Protein AF-A0A024G8Z8-F1 (afdb_monomer)

Structure (mmCIF, N/CA/C/O backbone):
data_AF-A0A024G8Z8-F1
#
_entry.id   AF-A0A024G8Z8-F1
#
loop_
_atom_site.group_PDB
_atom_site.id
_atom_site.type_symbol
_atom_site.label_atom_id
_atom_site.label_alt_id
_atom_site.label_comp_id
_atom_site.label_asym_id
_atom_site.label_entity_id
_atom_site.label_seq_id
_atom_site.pdbx_PDB_ins_code
_atom_site.Cartn_x
_atom_site.Cartn_y
_atom_site.Cartn_z
_atom_site.occupancy
_atom_site.B_iso_or_equiv
_atom_site.auth_seq_id
_atom_site.auth_comp_id
_atom_site.auth_asym_id
_atom_site.auth_atom_id
_atom_site.pdbx_PDB_model_num
ATOM 1 N N . MET A 1 1 ? 3.991 2.760 -50.770 1.00 38.06 1 MET A N 1
ATOM 2 C CA . MET A 1 1 ? 3.405 4.087 -51.068 1.00 38.06 1 MET A CA 1
ATOM 3 C C . MET A 1 1 ? 2.240 4.325 -50.111 1.00 38.06 1 MET A C 1
ATOM 5 O O . MET A 1 1 ? 1.092 4.170 -50.496 1.00 38.06 1 MET A O 1
ATOM 9 N N . GLY A 1 2 ? 2.533 4.613 -48.840 1.00 38.78 2 GLY A N 1
ATOM 10 C CA . GLY A 1 2 ? 1.518 5.011 -47.863 1.00 38.78 2 GLY A CA 1
ATOM 11 C C . GLY A 1 2 ? 1.442 6.530 -47.861 1.00 38.78 2 GLY A C 1
ATOM 12 O O . GLY A 1 2 ? 2.439 7.177 -47.547 1.00 38.78 2 GLY A O 1
ATOM 13 N N . LYS A 1 3 ? 0.311 7.096 -48.289 1.00 41.53 3 LYS A N 1
ATOM 14 C CA . LYS A 1 3 ? 0.096 8.540 -48.222 1.00 41.53 3 LYS A CA 1
ATOM 15 C C . LYS A 1 3 ? -0.622 8.884 -46.923 1.00 41.53 3 LYS A C 1
ATOM 17 O O . LYS A 1 3 ? -1.736 8.448 -46.665 1.00 41.53 3 LYS A O 1
ATOM 22 N N . ILE A 1 4 ? 0.132 9.641 -46.143 1.00 36.28 4 ILE A N 1
ATOM 23 C CA . ILE A 1 4 ? -0.163 10.393 -44.931 1.00 36.28 4 ILE A CA 1
ATOM 24 C C . ILE A 1 4 ? -1.497 11.134 -45.074 1.00 36.28 4 ILE A C 1
ATOM 26 O O . ILE A 1 4 ? -1.700 11.841 -46.062 1.00 36.28 4 ILE A O 1
ATOM 30 N N . TYR A 1 5 ? -2.380 10.995 -44.085 1.00 32.22 5 TYR A N 1
ATOM 31 C CA . TYR A 1 5 ? -3.547 11.861 -43.945 1.00 32.22 5 TYR A CA 1
ATOM 32 C C . TYR A 1 5 ? -3.188 12.993 -42.982 1.00 32.22 5 TYR A C 1
ATOM 34 O O . TYR A 1 5 ? -2.897 12.750 -41.813 1.00 32.22 5 TYR A O 1
ATOM 42 N N . ASN A 1 6 ? -3.164 14.214 -43.510 1.00 35.84 6 ASN A N 1
ATOM 43 C CA . ASN A 1 6 ? -3.043 15.451 -42.750 1.00 35.84 6 ASN A CA 1
ATOM 44 C C . ASN A 1 6 ? -4.467 16.012 -42.575 1.00 35.84 6 ASN A C 1
ATOM 46 O O . ASN A 1 6 ? -5.187 16.093 -43.575 1.00 35.84 6 ASN A O 1
ATOM 50 N N . PRO A 1 7 ? -4.903 16.386 -41.363 1.00 44.97 7 PRO A N 1
ATOM 51 C CA . PRO A 1 7 ? -6.216 16.968 -41.150 1.00 44.97 7 PRO A CA 1
ATOM 52 C C . PRO A 1 7 ? -6.141 18.467 -41.447 1.00 44.97 7 PRO A C 1
ATOM 54 O O . PRO A 1 7 ? -5.242 19.136 -40.946 1.00 44.97 7 PRO A O 1
ATOM 57 N N . ASN A 1 8 ? -7.040 18.963 -42.299 1.00 36.72 8 ASN A N 1
ATOM 58 C CA . ASN A 1 8 ? -7.630 20.311 -42.286 1.00 36.72 8 ASN A CA 1
ATOM 59 C C . ASN A 1 8 ? -8.160 20.650 -43.684 1.00 36.72 8 ASN A C 1
ATOM 61 O O . ASN A 1 8 ? -7.386 20.976 -44.578 1.00 36.72 8 ASN A O 1
ATOM 65 N N . HIS A 1 9 ? -9.483 20.621 -43.852 1.00 33.66 9 HIS A N 1
ATOM 66 C CA . HIS A 1 9 ? -10.201 21.772 -44.400 1.00 33.66 9 HIS A CA 1
ATOM 67 C C . HIS A 1 9 ? -11.711 21.635 -44.176 1.00 33.66 9 HIS A C 1
ATOM 69 O O . HIS A 1 9 ? -12.359 20.699 -44.634 1.00 33.66 9 HIS A O 1
ATOM 75 N N . SER A 1 10 ? -12.227 22.614 -43.438 1.00 39.84 10 SER A N 1
ATOM 76 C CA . SER A 1 10 ? -13.605 23.093 -43.448 1.00 39.84 10 SER A CA 1
ATOM 77 C C . SER A 1 10 ? -14.014 23.496 -44.867 1.00 39.84 10 SER A C 1
ATOM 79 O O . SER A 1 10 ? -13.249 24.219 -45.498 1.00 39.84 10 SER A O 1
ATOM 81 N N . GLU A 1 11 ? -15.187 23.063 -45.342 1.00 31.50 11 GLU A N 1
ATOM 82 C CA . GLU A 1 11 ? -16.276 23.955 -45.786 1.00 31.50 11 GLU A CA 1
ATOM 83 C C . GLU A 1 11 ? -17.446 23.198 -46.448 1.00 31.50 11 GLU A C 1
ATOM 85 O O . GLU A 1 11 ? -17.277 22.403 -47.368 1.00 31.50 11 GLU A O 1
ATOM 90 N N . ALA A 1 12 ? -18.637 23.504 -45.926 1.00 33.75 12 ALA A N 1
ATOM 91 C CA . ALA A 1 12 ? -19.888 23.788 -46.629 1.00 33.75 12 ALA A CA 1
ATOM 92 C C . ALA A 1 12 ? -20.366 22.860 -47.765 1.00 33.75 12 ALA A C 1
ATOM 94 O O . ALA A 1 12 ? -19.904 22.915 -48.901 1.00 33.75 12 ALA A O 1
ATOM 95 N N . TYR A 1 13 ? -21.465 22.150 -47.496 1.00 32.62 13 TYR A N 1
ATOM 96 C CA . TYR A 1 13 ? -22.395 21.668 -48.521 1.00 32.62 13 TYR A CA 1
ATOM 97 C C . TYR A 1 13 ? -23.699 22.472 -48.421 1.00 32.62 13 TYR A C 1
ATOM 99 O O . TYR A 1 13 ? -24.572 22.177 -47.605 1.00 32.62 13 TYR A O 1
ATOM 107 N N . GLU A 1 14 ? -23.823 23.501 -49.263 1.00 31.17 14 GLU A N 1
ATOM 108 C CA . GLU A 1 14 ? -25.111 24.085 -49.640 1.00 31.17 14 GLU A CA 1
ATOM 109 C C . GLU A 1 14 ? -25.825 23.133 -50.610 1.00 31.17 14 GLU A C 1
ATOM 111 O O . GLU A 1 14 ? -25.323 22.820 -51.690 1.00 31.17 14 GLU A O 1
ATOM 116 N N . ALA A 1 15 ? -27.020 22.681 -50.236 1.00 34.97 15 ALA A N 1
ATOM 117 C CA . ALA A 1 15 ? -27.894 21.906 -51.103 1.00 34.97 15 ALA A CA 1
ATOM 118 C C . ALA A 1 15 ? -28.849 22.838 -51.870 1.00 34.97 15 ALA A C 1
ATOM 120 O O . ALA A 1 15 ? -29.646 23.556 -51.266 1.00 34.97 15 ALA A O 1
ATOM 121 N N . LYS A 1 16 ? -28.837 22.769 -53.208 1.00 31.42 16 LYS A N 1
ATOM 122 C CA . LYS A 1 16 ? -29.932 23.262 -54.060 1.00 31.42 16 LYS A CA 1
ATOM 123 C C . LYS A 1 16 ? -30.499 22.135 -54.927 1.00 31.42 16 LYS A C 1
ATOM 125 O O . LYS A 1 16 ? -29.881 21.724 -55.897 1.00 31.42 16 LYS A O 1
ATOM 130 N N . GLY A 1 17 ? -31.691 21.691 -54.516 1.00 27.50 17 GLY A N 1
ATOM 131 C CA . GLY A 1 17 ? -32.887 21.356 -55.306 1.00 27.50 17 GLY A CA 1
ATOM 132 C C . GLY A 1 17 ? -32.796 20.446 -56.539 1.00 27.50 17 GLY A C 1
ATOM 133 O O . GLY A 1 17 ? -32.187 20.812 -57.533 1.00 27.50 17 GLY A O 1
ATOM 134 N N . ALA A 1 18 ? -33.606 19.378 -56.560 1.00 29.06 18 ALA A N 1
ATOM 135 C CA . ALA A 1 18 ? -34.883 19.387 -57.295 1.00 29.06 18 ALA A CA 1
ATOM 136 C C . ALA A 1 18 ? -35.688 18.075 -57.119 1.00 29.06 18 ALA A C 1
ATOM 138 O O . ALA A 1 18 ? -35.221 16.986 -57.427 1.00 29.06 18 ALA A O 1
ATOM 139 N N . LEU A 1 19 ? -36.915 18.269 -56.625 1.00 32.91 19 LEU A N 1
ATOM 140 C CA . LEU A 1 19 ? -38.154 17.477 -56.627 1.00 32.91 19 LEU A CA 1
ATOM 141 C C . LEU A 1 19 ? -38.212 16.098 -57.326 1.00 32.91 19 LEU A C 1
ATOM 143 O O . LEU A 1 19 ? -37.992 15.998 -58.533 1.00 32.91 19 LEU A O 1
ATOM 147 N N . LYS A 1 20 ? -38.795 15.114 -56.617 1.00 32.47 20 LYS A N 1
ATOM 148 C CA . LYS A 1 20 ? -40.143 14.572 -56.918 1.00 32.47 20 LYS A CA 1
ATOM 149 C C . LYS A 1 20 ? -40.702 13.716 -55.766 1.00 32.47 20 LYS A C 1
ATOM 151 O O . LYS A 1 20 ? -39.958 13.061 -55.046 1.00 32.47 20 LYS A O 1
ATOM 156 N N . ASP A 1 21 ? -42.018 13.808 -55.612 1.00 29.14 21 ASP A N 1
ATOM 157 C CA . ASP A 1 21 ? -42.862 13.459 -54.466 1.00 29.14 21 ASP A CA 1
ATOM 158 C C . ASP A 1 21 ? -42.901 11.977 -54.057 1.00 29.14 21 ASP A C 1
ATOM 160 O O . ASP A 1 21 ? -43.022 11.105 -54.915 1.00 29.14 21 ASP A O 1
ATOM 164 N N . ASN A 1 22 ? -42.963 11.706 -52.743 1.00 29.11 22 ASN A N 1
ATOM 165 C CA . ASN A 1 22 ? -44.126 11.028 -52.153 1.00 29.11 22 ASN A CA 1
ATOM 166 C C . ASN A 1 22 ? -44.183 11.228 -50.625 1.00 29.11 22 ASN A C 1
ATOM 168 O O . ASN A 1 22 ? -43.191 11.097 -49.911 1.00 29.11 22 ASN A O 1
ATOM 172 N N . THR A 1 23 ? -45.363 11.576 -50.128 1.00 33.69 23 THR A N 1
ATOM 173 C CA . THR A 1 23 ? -45.659 11.982 -48.752 1.00 33.69 23 THR A CA 1
ATOM 174 C C . THR A 1 23 ? -45.888 10.787 -47.824 1.00 33.69 23 THR A C 1
ATOM 176 O O . THR A 1 23 ? -46.885 10.096 -47.994 1.00 33.69 23 THR A O 1
ATOM 179 N N . GLN A 1 24 ? -45.035 10.602 -46.807 1.00 33.53 24 GLN A N 1
ATOM 180 C CA . GLN A 1 24 ? -45.417 10.487 -45.383 1.00 33.53 24 GLN A CA 1
ATOM 181 C C . GLN A 1 24 ? -44.190 10.210 -44.488 1.00 33.53 24 GLN A C 1
ATOM 183 O O . GLN A 1 24 ? -43.396 9.308 -44.735 1.00 33.53 24 GLN A O 1
ATOM 188 N N . THR A 1 25 ? -44.079 11.007 -43.417 1.00 33.94 25 THR A N 1
ATOM 189 C CA . THR A 1 25 ? -43.143 10.909 -42.274 1.00 33.94 25 THR A CA 1
ATOM 190 C C . THR A 1 25 ? -41.649 11.124 -42.543 1.00 33.94 25 THR A C 1
ATOM 192 O O . THR A 1 25 ? -40.806 10.253 -42.359 1.00 33.94 25 THR A O 1
ATOM 195 N N . GLN A 1 26 ? -41.307 12.379 -42.843 1.00 37.41 26 GLN A N 1
ATOM 196 C CA . GLN A 1 26 ? -40.026 12.958 -42.440 1.00 37.41 26 GLN A CA 1
ATOM 197 C C . GLN A 1 26 ? -39.973 13.049 -40.905 1.00 37.41 26 GLN A C 1
ATOM 199 O O . GLN A 1 26 ? -40.733 13.808 -40.306 1.00 37.41 26 GLN A O 1
ATOM 204 N N . LYS A 1 27 ? -39.052 12.323 -40.268 1.00 40.12 27 LYS A N 1
ATOM 205 C CA . LYS A 1 27 ? -38.486 12.724 -38.975 1.00 40.12 27 LYS A CA 1
ATOM 206 C C . LYS A 1 27 ? -37.027 13.065 -39.252 1.00 40.12 27 LYS A C 1
ATOM 208 O O . LYS A 1 27 ? -36.250 12.211 -39.669 1.00 40.12 27 LYS A O 1
ATOM 213 N N . SER A 1 28 ? -36.701 14.346 -39.139 1.00 37.81 28 SER A N 1
ATOM 214 C CA . SER A 1 28 ? -35.355 14.889 -39.288 1.00 37.81 28 SER A CA 1
ATOM 215 C C . SER A 1 28 ? -34.376 14.106 -38.413 1.00 37.81 28 SER A C 1
ATOM 217 O O . SER A 1 28 ? -34.520 14.105 -37.191 1.00 37.81 28 SER A O 1
ATOM 219 N N . ALA A 1 29 ? -33.385 13.458 -39.023 1.00 47.62 29 ALA A N 1
ATOM 220 C CA . ALA A 1 29 ? -32.248 12.888 -38.311 1.00 47.62 29 ALA A CA 1
ATOM 221 C C . ALA A 1 29 ? -31.351 14.030 -37.803 1.00 47.62 29 ALA A C 1
ATOM 223 O O . ALA A 1 29 ? -30.317 14.343 -38.385 1.00 47.62 29 ALA A O 1
ATOM 224 N N . VAL A 1 30 ? -31.796 14.696 -36.739 1.00 53.88 30 VAL A N 1
ATOM 225 C CA . VAL A 1 30 ? -30.914 15.452 -35.851 1.00 53.88 30 VAL A CA 1
ATOM 226 C C . VAL A 1 30 ? -30.110 14.392 -35.099 1.00 53.88 30 VAL A C 1
ATOM 228 O O . VAL A 1 30 ? -30.699 13.484 -34.514 1.00 53.88 30 VAL A O 1
ATOM 231 N N . PHE A 1 31 ? -28.780 14.429 -35.191 1.00 55.59 31 PHE A N 1
ATOM 232 C CA . PHE A 1 31 ? -27.922 13.521 -34.431 1.00 55.59 31 PHE A CA 1
ATOM 233 C C . PHE A 1 31 ? -28.116 13.808 -32.939 1.00 55.59 31 PHE A C 1
ATOM 235 O O . PHE A 1 31 ? -27.612 14.803 -32.432 1.00 55.59 31 PHE A O 1
ATOM 242 N N . GLU A 1 32 ? -28.883 12.962 -32.259 1.00 68.50 32 GLU A N 1
ATOM 243 C CA . GLU A 1 32 ? -29.049 13.024 -30.807 1.00 68.50 32 GLU A CA 1
ATOM 244 C C . GLU A 1 32 ? -27.721 12.726 -30.122 1.00 68.50 32 GLU A C 1
ATOM 246 O O . GLU A 1 32 ? -26.988 11.811 -30.524 1.00 68.50 32 GLU A O 1
ATOM 251 N N . SER A 1 33 ? -27.429 13.483 -29.066 1.00 76.56 33 SER A N 1
ATOM 252 C CA . SER A 1 33 ? -26.276 13.199 -28.220 1.00 76.56 33 SER A CA 1
ATOM 253 C C . SER A 1 33 ? -26.423 11.796 -27.604 1.00 76.56 33 SER A C 1
ATOM 255 O O . SER A 1 33 ? -27.545 11.388 -27.279 1.00 76.56 33 SER A O 1
ATOM 257 N N . PRO A 1 34 ? -25.332 11.025 -27.415 1.00 75.88 34 PRO A N 1
ATOM 258 C CA . PRO A 1 34 ? -25.388 9.703 -26.786 1.00 75.88 34 PRO A CA 1
ATOM 259 C C . PRO A 1 34 ? -26.172 9.671 -25.464 1.00 75.88 34 PRO A C 1
ATOM 261 O O . PRO A 1 34 ? -26.847 8.682 -25.185 1.00 75.88 34 PRO A O 1
ATOM 264 N N . ILE A 1 35 ? -26.152 10.768 -24.699 1.00 71.88 35 ILE A N 1
ATOM 265 C CA . ILE A 1 35 ? -26.919 10.926 -23.458 1.00 71.88 35 ILE A CA 1
ATOM 266 C C . ILE A 1 35 ? -28.427 11.079 -23.701 1.00 71.88 35 ILE A C 1
ATOM 268 O O . ILE A 1 35 ? -29.218 10.422 -23.035 1.00 71.88 35 ILE A O 1
ATOM 272 N N . GLU A 1 36 ? -28.841 11.883 -24.682 1.00 77.81 36 GLU A N 1
ATOM 273 C CA . GLU A 1 36 ? -30.252 12.073 -25.050 1.00 77.81 36 GLU A CA 1
ATOM 274 C C . GLU A 1 36 ? -30.839 10.776 -25.597 1.00 77.81 36 GLU A C 1
ATOM 276 O O . GLU A 1 36 ? -31.970 10.396 -25.296 1.00 77.81 36 GLU A O 1
ATOM 281 N N . ARG A 1 37 ? -30.028 10.047 -26.365 1.00 82.25 37 ARG A N 1
ATOM 282 C CA . ARG A 1 37 ? -30.400 8.732 -26.867 1.00 82.25 37 ARG A CA 1
ATOM 283 C C . ARG A 1 37 ? -30.545 7.725 -25.734 1.00 82.25 37 ARG A C 1
ATOM 285 O O . ARG A 1 37 ? -31.483 6.935 -25.759 1.00 82.25 37 ARG A O 1
ATOM 292 N N . TYR A 1 38 ? -29.639 7.752 -24.757 1.00 81.88 38 TYR A N 1
ATOM 293 C CA . TYR A 1 38 ? -29.689 6.884 -23.584 1.00 81.88 38 TYR A CA 1
ATOM 294 C C . TYR A 1 38 ? -30.916 7.177 -22.711 1.00 81.88 38 TYR A C 1
ATOM 296 O O . TYR A 1 38 ? -31.657 6.255 -22.374 1.00 81.88 38 TYR A O 1
ATOM 304 N N . THR A 1 39 ? -31.187 8.447 -22.397 1.00 81.12 39 THR A N 1
ATOM 305 C CA . THR A 1 39 ? -32.351 8.835 -21.587 1.00 81.12 39 THR A CA 1
ATOM 306 C C . THR A 1 39 ? -33.658 8.534 -22.306 1.00 81.12 39 THR A C 1
ATOM 308 O O . THR A 1 39 ? -34.574 7.992 -21.687 1.00 81.12 39 THR A O 1
ATOM 311 N N . ARG A 1 40 ? -33.740 8.783 -23.620 1.00 85.31 40 ARG A N 1
ATOM 312 C CA . ARG A 1 40 ? -34.902 8.379 -24.418 1.00 85.31 40 ARG A CA 1
ATOM 313 C C . ARG A 1 40 ? -35.088 6.870 -24.403 1.00 85.31 40 ARG A C 1
ATOM 315 O O . ARG A 1 40 ? -36.195 6.418 -24.161 1.00 85.31 40 ARG A O 1
ATOM 322 N N . LEU A 1 41 ? -34.030 6.096 -24.623 1.00 86.94 41 LEU A N 1
ATOM 323 C CA . LEU A 1 41 ? -34.125 4.639 -24.672 1.00 86.94 41 LEU A CA 1
ATOM 324 C C . LEU A 1 41 ? -34.504 4.042 -23.307 1.00 86.94 41 LEU A C 1
ATOM 326 O O . LEU A 1 41 ? -35.236 3.061 -23.252 1.00 86.94 41 LEU A O 1
ATOM 330 N N . MET A 1 42 ? -34.086 4.667 -22.203 1.00 83.12 42 MET A N 1
ATOM 331 C CA . MET A 1 42 ? -34.550 4.316 -20.860 1.00 83.12 42 MET A CA 1
ATOM 332 C C . MET A 1 42 ? -36.044 4.625 -20.668 1.00 83.12 42 MET A C 1
ATOM 334 O O . MET A 1 42 ? -36.771 3.798 -20.124 1.00 83.12 42 MET A O 1
ATOM 338 N N . MET A 1 43 ? -36.520 5.786 -21.134 1.00 84.69 43 MET A N 1
ATOM 339 C CA . MET A 1 43 ? -37.948 6.130 -21.091 1.00 84.69 43 MET A CA 1
ATOM 340 C C . MET A 1 43 ? -38.788 5.215 -21.991 1.00 84.69 43 MET A C 1
ATOM 342 O O . MET A 1 43 ? -39.832 4.745 -21.558 1.00 84.69 43 MET A O 1
ATOM 346 N N . GLU A 1 44 ? -38.322 4.913 -23.204 1.00 87.38 44 GLU A N 1
ATOM 347 C CA . GLU A 1 44 ? -38.979 3.994 -24.140 1.00 87.38 44 GLU A CA 1
ATOM 348 C C . GLU A 1 44 ? -39.023 2.562 -23.588 1.00 87.38 44 GLU A C 1
ATOM 350 O O . GLU A 1 44 ? -40.048 1.898 -23.707 1.00 87.38 44 GLU A O 1
ATOM 355 N N . ALA A 1 45 ? -37.957 2.092 -22.931 1.00 86.31 45 ALA A N 1
ATOM 356 C CA . ALA A 1 45 ? -37.943 0.781 -22.284 1.00 86.31 45 ALA A CA 1
ATOM 357 C C . ALA A 1 45 ? -38.922 0.700 -21.100 1.00 86.31 45 ALA A C 1
ATOM 359 O O . ALA A 1 45 ? -39.597 -0.315 -20.947 1.00 86.31 45 ALA A O 1
ATOM 360 N N . ASN A 1 46 ? -39.033 1.762 -20.293 1.00 85.25 46 ASN A N 1
ATOM 361 C CA . ASN A 1 46 ? -40.007 1.825 -19.198 1.00 85.25 46 ASN A CA 1
ATOM 362 C C . ASN A 1 46 ? -41.450 1.920 -19.722 1.00 85.25 46 ASN A C 1
ATOM 364 O O . ASN A 1 46 ? -42.322 1.225 -19.214 1.00 85.25 46 ASN A O 1
ATOM 368 N N . ALA A 1 47 ? -41.702 2.718 -20.764 1.00 87.81 47 ALA A N 1
ATOM 369 C CA . ALA A 1 47 ? -43.020 2.799 -21.394 1.00 87.81 47 ALA A CA 1
ATOM 370 C C . ALA A 1 47 ? -43.442 1.443 -21.986 1.00 87.81 47 ALA A C 1
ATOM 372 O O . ALA A 1 47 ? -44.566 0.999 -21.784 1.00 87.81 47 ALA A O 1
ATOM 373 N N . LEU A 1 48 ? -42.513 0.737 -22.641 1.00 86.31 48 LEU A N 1
ATOM 374 C CA . LEU A 1 48 ? -42.759 -0.607 -23.161 1.00 86.31 48 LEU A CA 1
ATOM 375 C C . LEU A 1 48 ? -43.031 -1.625 -22.041 1.00 86.31 48 LEU A C 1
ATOM 377 O O . LEU A 1 48 ? -43.863 -2.512 -22.211 1.00 86.31 48 LEU A O 1
ATOM 381 N N . GLU A 1 49 ? -42.339 -1.519 -20.902 1.00 84.81 49 GLU A N 1
ATOM 382 C CA . GLU A 1 49 ? -42.608 -2.342 -19.715 1.00 84.81 49 GLU A CA 1
ATOM 383 C C . GLU A 1 49 ? -44.038 -2.111 -19.200 1.00 84.81 49 GLU A C 1
ATOM 385 O O . GLU A 1 49 ? -44.771 -3.073 -18.966 1.00 84.81 49 GLU A O 1
ATOM 390 N N . GLU A 1 50 ? -44.458 -0.851 -19.075 1.00 85.25 50 GLU A N 1
ATOM 391 C CA . GLU A 1 50 ? -45.809 -0.480 -18.642 1.00 85.25 50 GLU A CA 1
ATOM 392 C C . GLU A 1 50 ? -46.887 -0.973 -19.618 1.00 85.25 50 GLU A C 1
ATOM 394 O O . GLU A 1 50 ? -47.867 -1.585 -19.181 1.00 85.25 50 GLU A O 1
ATOM 399 N N . ASP A 1 51 ? -46.679 -0.801 -20.925 1.00 84.94 51 ASP A N 1
ATOM 400 C CA . ASP A 1 51 ? -47.590 -1.277 -21.973 1.00 84.94 51 ASP A CA 1
ATOM 401 C C . ASP A 1 51 ? -47.722 -2.809 -21.960 1.00 84.94 51 ASP A C 1
ATOM 403 O O . ASP A 1 51 ? -48.828 -3.348 -22.041 1.00 84.94 51 ASP A O 1
ATOM 407 N N . LEU A 1 52 ? -46.611 -3.537 -21.792 1.00 81.31 52 LEU A N 1
ATOM 408 C CA . LEU A 1 52 ? -46.621 -5.000 -21.683 1.00 81.31 52 LEU A CA 1
ATOM 409 C C . LEU A 1 52 ? -47.311 -5.480 -20.400 1.00 81.31 52 LEU A C 1
ATOM 411 O O . LEU A 1 52 ? -48.014 -6.492 -20.418 1.00 81.31 52 LEU A O 1
ATOM 415 N N . ILE A 1 53 ? -47.160 -4.756 -19.288 1.00 82.12 53 ILE A N 1
ATOM 416 C CA . ILE A 1 53 ? -47.881 -5.050 -18.045 1.00 82.12 53 ILE A CA 1
ATOM 417 C C . ILE A 1 53 ? -49.383 -4.800 -18.226 1.00 82.12 53 ILE A C 1
ATOM 419 O O . ILE A 1 53 ? -50.187 -5.611 -17.758 1.00 82.12 53 ILE A O 1
ATOM 423 N N . LEU A 1 54 ? -49.784 -3.729 -18.912 1.00 82.38 54 LEU A N 1
ATOM 424 C CA . LEU A 1 54 ? -51.190 -3.454 -19.221 1.00 82.38 54 LEU A CA 1
ATOM 425 C C . LEU A 1 54 ? -51.793 -4.538 -20.122 1.00 82.38 54 LEU A C 1
ATOM 427 O O . LEU A 1 54 ? -52.837 -5.088 -19.773 1.00 82.38 54 LEU A O 1
ATOM 431 N N . LEU A 1 55 ? -51.093 -4.937 -21.187 1.00 74.88 55 LEU A N 1
ATOM 432 C CA . LEU A 1 55 ? -51.501 -6.037 -22.070 1.00 74.88 55 LEU A CA 1
ATOM 433 C C . LEU A 1 55 ? -51.580 -7.379 -21.330 1.00 74.88 55 LEU A C 1
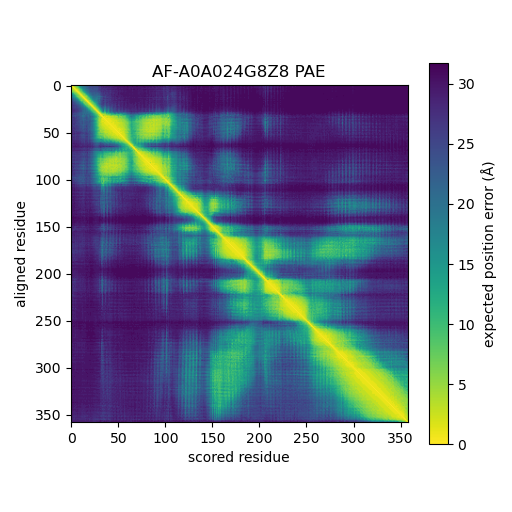ATOM 435 O O . LEU A 1 55 ? -52.503 -8.165 -21.555 1.00 74.88 55 LEU A O 1
ATOM 439 N N . SER A 1 56 ? -50.661 -7.633 -20.391 1.00 71.81 56 SER A N 1
ATOM 440 C CA . SER A 1 56 ? -50.726 -8.825 -19.539 1.00 71.81 56 SER A CA 1
ATOM 441 C C . SER A 1 56 ? -51.973 -8.844 -18.657 1.00 71.81 56 SER A C 1
ATOM 443 O O . SER A 1 56 ? -52.595 -9.892 -18.501 1.00 71.81 56 SER A O 1
ATOM 445 N N . LYS A 1 57 ? -52.394 -7.688 -18.132 1.00 73.75 57 LYS A N 1
ATOM 446 C CA . LYS A 1 57 ? -53.610 -7.563 -17.321 1.00 73.75 57 LYS A CA 1
ATOM 447 C C . LYS A 1 57 ? -54.872 -7.664 -18.177 1.00 73.75 57 LYS A C 1
ATOM 449 O O . LYS A 1 57 ? -55.808 -8.347 -17.771 1.00 73.75 57 LYS A O 1
ATOM 454 N N . GLU A 1 58 ? -54.890 -7.067 -19.363 1.00 68.44 58 GLU A N 1
ATOM 455 C CA . GLU A 1 58 ? -56.029 -7.120 -20.288 1.00 68.44 58 GLU A CA 1
ATOM 456 C C . GLU A 1 58 ? -56.318 -8.553 -20.766 1.00 68.44 58 GLU A C 1
ATOM 458 O O . GLU A 1 58 ? -57.456 -9.017 -20.671 1.00 68.44 58 GLU A O 1
ATOM 463 N N . ASN A 1 59 ? -55.278 -9.315 -21.124 1.00 60.91 59 ASN A N 1
ATOM 464 C CA . ASN A 1 59 ? -55.403 -10.731 -21.492 1.00 60.91 59 ASN A CA 1
ATOM 465 C C . ASN A 1 59 ? -55.860 -11.638 -20.334 1.00 60.91 59 ASN A C 1
ATOM 467 O O . ASN A 1 59 ? -56.351 -12.739 -20.568 1.00 60.91 59 ASN A O 1
ATOM 471 N N . THR A 1 60 ? -55.748 -11.203 -19.072 1.00 58.56 60 THR A N 1
ATOM 472 C CA . THR A 1 60 ? -56.315 -11.970 -17.945 1.00 58.56 60 THR A CA 1
ATOM 473 C C . THR A 1 60 ? -57.820 -11.767 -17.774 1.00 58.56 60 THR A C 1
ATOM 475 O O . THR A 1 60 ? -58.484 -12.643 -17.219 1.00 58.56 60 THR A O 1
ATOM 478 N N . HIS A 1 61 ? -58.371 -10.640 -18.239 1.00 52.62 61 HIS A N 1
ATOM 479 C CA . HIS A 1 61 ? -59.789 -10.294 -18.079 1.00 52.62 61 HIS A CA 1
ATOM 480 C C . HIS A 1 61 ? -60.681 -10.844 -19.204 1.00 52.62 61 HIS A C 1
ATOM 482 O O . HIS A 1 61 ? -61.888 -10.978 -19.010 1.00 52.62 61 HIS A O 1
ATOM 488 N N . THR A 1 62 ? -60.112 -11.234 -20.347 1.00 53.31 62 THR A N 1
ATOM 489 C CA . THR A 1 62 ? -60.837 -11.854 -21.474 1.00 53.31 62 THR A CA 1
ATOM 490 C C . THR A 1 62 ? -61.049 -13.371 -21.321 1.00 53.31 62 THR A C 1
ATOM 492 O O . THR A 1 62 ? -61.659 -14.002 -22.186 1.00 53.31 62 THR A O 1
ATOM 495 N N . ASN A 1 63 ? -60.633 -13.961 -20.192 1.00 48.97 63 ASN A N 1
ATOM 496 C CA . ASN A 1 63 ? -60.778 -15.383 -19.855 1.00 48.97 63 ASN A CA 1
ATOM 497 C C . ASN A 1 63 ? -62.234 -15.812 -19.564 1.00 48.97 63 ASN A C 1
ATOM 499 O O . ASN A 1 63 ? -62.571 -16.180 -18.439 1.00 48.97 63 ASN A O 1
ATOM 503 N N . VAL A 1 64 ? -63.104 -15.819 -20.578 1.00 50.19 64 VAL A N 1
ATOM 504 C CA . VAL A 1 64 ? -64.364 -16.595 -20.543 1.00 50.19 64 VAL A CA 1
ATOM 505 C C . VAL A 1 64 ? -64.382 -17.732 -21.577 1.00 50.19 64 VAL A C 1
ATOM 507 O O . VAL A 1 64 ? -65.183 -18.653 -21.440 1.00 50.19 64 VAL A O 1
ATOM 510 N N . THR A 1 65 ? -63.458 -17.792 -22.542 1.00 43.25 65 THR A N 1
ATOM 511 C CA . THR A 1 65 ? -63.369 -18.936 -23.473 1.00 43.25 65 THR A CA 1
ATOM 512 C C . THR A 1 65 ? -61.919 -19.309 -23.756 1.00 43.25 65 THR A C 1
ATOM 514 O O . THR A 1 65 ? -61.233 -18.623 -24.501 1.00 43.25 65 THR A O 1
ATOM 517 N N . ALA A 1 66 ? -61.461 -20.389 -23.125 1.00 50.00 66 ALA A N 1
ATOM 518 C CA . ALA A 1 66 ? -60.098 -20.894 -23.205 1.00 50.00 66 ALA A CA 1
ATOM 519 C C . ALA A 1 66 ? -59.803 -21.587 -24.546 1.00 50.00 66 ALA A C 1
ATOM 521 O O . ALA A 1 66 ? -60.420 -22.610 -24.840 1.00 50.00 66 ALA A O 1
ATOM 522 N N . ASP A 1 67 ? -58.791 -21.109 -25.275 1.00 52.25 67 ASP A N 1
ATOM 523 C CA . ASP A 1 67 ? -58.056 -21.899 -26.264 1.00 52.25 67 ASP A CA 1
ATOM 524 C C . ASP A 1 67 ? -56.597 -22.076 -25.809 1.00 52.25 67 ASP A C 1
ATOM 526 O O . ASP A 1 67 ? -55.932 -21.154 -25.338 1.00 52.25 67 ASP A O 1
ATOM 530 N N . THR A 1 68 ? -56.042 -23.277 -25.995 1.00 54.41 68 THR A N 1
ATOM 531 C CA . THR A 1 68 ? -54.643 -23.634 -25.663 1.00 54.41 68 THR A CA 1
ATOM 532 C C . THR A 1 68 ? -53.592 -22.787 -26.395 1.00 54.41 68 THR A C 1
ATOM 534 O O . THR A 1 68 ? -52.404 -22.862 -26.086 1.00 54.41 68 THR A O 1
ATOM 537 N N . ARG A 1 69 ? -54.024 -21.987 -27.375 1.00 53.19 69 ARG A N 1
ATOM 538 C CA . ARG A 1 69 ? -53.213 -21.026 -28.126 1.00 53.19 69 ARG A CA 1
ATOM 539 C C . ARG A 1 69 ? -52.884 -19.775 -27.302 1.00 53.19 69 ARG A C 1
ATOM 541 O O . ARG A 1 69 ? -51.819 -19.201 -27.508 1.00 53.19 69 ARG A O 1
ATOM 548 N N . ASP A 1 70 ? -53.727 -19.428 -26.331 1.00 59.97 70 ASP A N 1
ATOM 549 C CA . ASP A 1 70 ? -53.568 -18.224 -25.510 1.00 59.97 70 ASP A CA 1
ATOM 550 C C . ASP A 1 70 ? -52.572 -18.446 -24.364 1.00 59.97 70 ASP A C 1
ATOM 552 O O . ASP A 1 70 ? -51.808 -17.550 -24.025 1.00 59.97 70 ASP A O 1
ATOM 556 N N . ILE A 1 71 ? -52.465 -19.673 -23.838 1.00 60.44 71 ILE A N 1
ATOM 557 C CA . ILE A 1 71 ? -51.466 -20.023 -22.808 1.00 60.44 71 ILE A CA 1
ATOM 558 C C . ILE A 1 71 ? -50.036 -19.909 -23.367 1.00 60.44 71 ILE A C 1
ATOM 560 O O . ILE A 1 71 ? -49.134 -19.436 -22.675 1.00 60.44 71 ILE A O 1
ATOM 564 N N . ALA A 1 72 ? -49.828 -20.298 -24.630 1.00 63.75 72 ALA A N 1
ATOM 565 C CA . ALA A 1 72 ? -48.543 -20.133 -25.309 1.00 63.75 72 ALA A CA 1
ATOM 566 C C . ALA A 1 72 ? -48.210 -18.649 -25.547 1.00 63.75 72 ALA A C 1
ATOM 568 O O . ALA A 1 72 ? -47.083 -18.233 -25.296 1.00 63.75 72 ALA A O 1
ATOM 569 N N . GLN A 1 73 ? -49.198 -17.836 -25.939 1.00 67.25 73 GLN A N 1
ATOM 570 C CA . GLN A 1 73 ? -49.019 -16.389 -26.123 1.00 67.25 73 GLN A CA 1
ATOM 571 C C . GLN A 1 73 ? -48.738 -15.660 -24.801 1.00 67.25 73 GLN A C 1
ATOM 573 O O . GLN A 1 73 ? -47.906 -14.755 -24.759 1.00 67.25 73 GLN A O 1
ATOM 578 N N . ILE A 1 74 ? -49.364 -16.085 -23.700 1.00 67.81 74 ILE A N 1
ATOM 579 C CA . ILE A 1 74 ? -49.090 -15.553 -22.358 1.00 67.81 74 ILE A CA 1
ATOM 580 C C . ILE A 1 74 ? -47.651 -15.882 -21.927 1.00 67.81 74 ILE A C 1
ATOM 582 O O . ILE A 1 74 ? -46.956 -15.007 -21.410 1.00 67.81 74 ILE A O 1
ATOM 586 N N . ALA A 1 75 ? -47.167 -17.102 -22.188 1.00 70.31 75 ALA A N 1
ATOM 587 C CA . ALA A 1 75 ? -45.790 -17.498 -21.880 1.00 70.31 75 ALA A CA 1
ATOM 588 C C . ALA A 1 75 ? -44.746 -16.761 -22.745 1.00 70.31 75 ALA A C 1
ATOM 590 O O . ALA A 1 75 ? -43.689 -16.370 -22.243 1.00 70.31 75 ALA A O 1
ATOM 591 N N . GLU A 1 76 ? -45.041 -16.527 -24.028 1.00 75.75 76 GLU A N 1
ATOM 592 C CA . GLU A 1 76 ? -44.200 -15.713 -24.917 1.00 75.75 76 GLU A CA 1
ATOM 593 C C . GLU A 1 76 ? -44.139 -14.250 -24.450 1.00 75.75 76 GLU A C 1
ATOM 595 O O . GLU A 1 76 ? -43.060 -13.660 -24.397 1.00 75.75 76 GLU A O 1
ATOM 600 N N . MET A 1 77 ? -45.266 -13.677 -24.023 1.00 73.50 77 MET A N 1
ATOM 601 C CA . MET A 1 77 ? -45.320 -12.314 -23.490 1.00 73.50 77 MET A CA 1
ATOM 602 C C . MET A 1 77 ? -44.557 -12.176 -22.162 1.00 73.50 77 MET A C 1
ATOM 604 O O . MET A 1 77 ? -43.838 -11.197 -21.966 1.00 73.50 77 MET A O 1
ATOM 608 N N . GLU A 1 78 ? -44.626 -13.173 -21.274 1.00 79.25 78 GLU A N 1
ATOM 609 C CA . GLU A 1 78 ? -43.828 -13.195 -20.040 1.00 79.25 78 GLU A CA 1
ATOM 610 C C . GLU A 1 78 ? -42.318 -13.259 -20.337 1.00 79.25 78 GLU A C 1
ATOM 612 O O . GLU A 1 78 ? -41.512 -12.607 -19.665 1.00 79.25 78 GLU A O 1
ATOM 617 N N . TYR A 1 79 ? -41.918 -13.998 -21.375 1.00 83.50 79 TYR A N 1
ATOM 618 C CA . TYR A 1 79 ? -40.530 -14.028 -21.837 1.00 83.50 79 TYR A CA 1
ATOM 619 C C . TYR A 1 79 ? -40.071 -12.658 -22.360 1.00 83.50 79 TYR A C 1
ATOM 621 O O . TYR A 1 79 ? -38.970 -12.212 -22.031 1.00 83.50 79 TYR A O 1
ATOM 629 N N . VAL A 1 80 ? -40.926 -11.946 -23.102 1.00 83.62 80 VAL A N 1
ATOM 630 C CA . VAL A 1 80 ? -40.638 -10.582 -23.575 1.00 83.62 80 VAL A CA 1
ATOM 631 C C . VAL A 1 80 ? -40.506 -9.604 -22.403 1.00 83.62 80 VAL A C 1
ATOM 633 O O . VAL A 1 80 ? -39.552 -8.829 -22.375 1.00 83.62 80 VAL A O 1
ATOM 636 N N . ILE A 1 81 ? -41.367 -9.692 -21.383 1.00 83.25 81 ILE A N 1
ATOM 637 C CA . ILE A 1 81 ? -41.263 -8.874 -20.158 1.00 83.25 81 ILE A CA 1
ATOM 638 C C . ILE A 1 81 ? -39.938 -9.133 -19.428 1.00 83.25 81 ILE A C 1
ATOM 640 O O . ILE A 1 81 ? -39.269 -8.194 -18.988 1.00 83.25 81 ILE A O 1
ATOM 644 N N . LYS A 1 82 ? -39.505 -10.395 -19.321 1.00 85.88 82 LYS A N 1
ATOM 645 C CA . LYS A 1 82 ? -38.187 -10.738 -18.755 1.00 85.88 82 LYS A CA 1
ATOM 646 C C . LYS A 1 82 ? -37.042 -10.176 -19.604 1.00 85.88 82 LYS A C 1
ATOM 648 O O . LYS A 1 82 ? -36.062 -9.683 -19.048 1.00 85.88 82 LYS A O 1
ATOM 653 N N . GLY A 1 83 ? -37.181 -10.189 -20.930 1.00 86.12 83 GLY A N 1
ATOM 654 C CA . GLY A 1 83 ? -36.233 -9.575 -21.863 1.00 86.12 83 GLY A CA 1
ATOM 655 C C . GLY A 1 83 ? -36.105 -8.058 -21.685 1.00 86.12 83 GLY A C 1
ATOM 656 O O . GLY A 1 83 ? -34.988 -7.550 -21.594 1.00 86.12 83 GLY A O 1
ATOM 657 N N . VAL A 1 84 ? -37.226 -7.340 -21.555 1.00 86.25 84 VAL A N 1
ATOM 658 C CA . VAL A 1 84 ? -37.247 -5.886 -21.293 1.00 86.25 84 VAL A CA 1
ATOM 659 C C . VAL A 1 84 ? -36.623 -5.565 -19.932 1.00 86.25 84 VAL A C 1
ATOM 661 O O . VAL A 1 84 ? -35.802 -4.654 -19.825 1.00 86.25 84 VAL A O 1
ATOM 664 N N . ASN A 1 85 ? -36.904 -6.373 -18.909 1.00 84.88 85 ASN A N 1
ATOM 665 C CA . ASN A 1 85 ? -36.269 -6.237 -17.598 1.00 84.88 85 ASN A CA 1
ATOM 666 C C . ASN A 1 85 ? -34.752 -6.475 -17.640 1.00 84.88 85 ASN A C 1
ATOM 668 O O . ASN A 1 85 ? -33.988 -5.736 -17.016 1.00 84.88 85 ASN A O 1
ATOM 672 N N . SER A 1 86 ? -34.291 -7.460 -18.415 1.00 89.94 86 SER A N 1
ATOM 673 C CA . SER A 1 86 ? -32.858 -7.678 -18.637 1.00 89.94 86 SER A CA 1
ATOM 674 C C . SER A 1 86 ? -32.216 -6.500 -19.377 1.00 89.94 86 SER A C 1
ATOM 676 O O . SER A 1 86 ? -31.138 -6.048 -18.995 1.00 89.94 86 SER A O 1
ATOM 678 N N . LEU A 1 87 ? -32.893 -5.934 -20.383 1.00 86.12 87 LEU A N 1
ATOM 679 C CA . LEU A 1 87 ? -32.427 -4.739 -21.087 1.00 86.12 87 LEU A CA 1
ATOM 680 C C . LEU A 1 87 ? -32.299 -3.538 -20.140 1.00 86.12 87 LEU A C 1
ATOM 682 O O . LEU A 1 87 ? -31.268 -2.871 -20.146 1.00 86.12 87 LEU A O 1
ATOM 686 N N . LYS A 1 88 ? -33.286 -3.304 -19.271 1.00 83.81 88 LYS A N 1
ATOM 687 C CA . LYS A 1 88 ? -33.245 -2.271 -18.224 1.00 83.81 88 LYS A CA 1
ATOM 688 C C . LYS A 1 88 ? -32.073 -2.469 -17.265 1.00 83.81 88 LYS A C 1
ATOM 690 O O . LYS A 1 88 ? -31.367 -1.513 -16.949 1.00 83.81 88 LYS A O 1
ATOM 695 N N . GLN A 1 89 ? -31.818 -3.710 -16.850 1.00 85.19 89 GLN A N 1
ATOM 696 C CA . GLN A 1 89 ? -30.667 -4.037 -16.011 1.00 85.19 89 GLN A CA 1
ATOM 697 C C . GLN A 1 89 ? -29.339 -3.767 -16.734 1.00 85.19 89 GLN A C 1
ATOM 699 O O . GLN A 1 89 ? -28.425 -3.210 -16.131 1.00 85.19 89 GLN A O 1
ATOM 704 N N . ASN A 1 90 ? -29.247 -4.091 -18.026 1.00 85.94 90 ASN A N 1
ATOM 705 C CA . ASN A 1 90 ? -28.065 -3.818 -18.845 1.00 85.94 90 ASN A CA 1
ATOM 706 C C . ASN A 1 90 ? -27.844 -2.311 -19.059 1.00 85.94 90 ASN A C 1
ATOM 708 O O . ASN A 1 90 ? -26.710 -1.845 -18.983 1.00 85.94 90 ASN A O 1
ATOM 712 N N . LEU A 1 91 ? -28.911 -1.532 -19.260 1.00 81.50 91 LEU A N 1
ATOM 713 C CA . LEU A 1 91 ? -28.839 -0.070 -19.362 1.00 81.50 91 LEU A CA 1
ATOM 714 C C . LEU A 1 91 ? -28.368 0.554 -18.043 1.00 81.50 91 LEU A C 1
ATOM 716 O O . LEU A 1 91 ? -27.414 1.329 -18.038 1.00 81.50 91 LEU A O 1
ATOM 720 N N . ALA A 1 92 ? -28.940 0.129 -16.914 1.00 79.75 92 ALA A N 1
ATOM 721 C CA . ALA A 1 92 ? -28.506 0.569 -15.590 1.00 79.75 92 ALA A CA 1
ATOM 722 C C . ALA A 1 92 ? -27.056 0.151 -15.271 1.00 79.75 92 ALA A C 1
ATOM 724 O O . ALA A 1 92 ? -26.319 0.896 -14.625 1.00 79.75 92 ALA A O 1
ATOM 725 N N . ALA A 1 93 ? -26.619 -1.025 -15.734 1.00 80.00 93 ALA A N 1
ATOM 726 C CA . ALA A 1 93 ? -25.236 -1.475 -15.597 1.00 80.00 93 ALA A CA 1
ATOM 727 C C . ALA A 1 93 ? -24.265 -0.638 -16.448 1.00 80.00 93 ALA A C 1
ATOM 729 O O . ALA A 1 93 ? -23.165 -0.341 -15.985 1.00 80.00 93 ALA A O 1
ATOM 730 N N . MET A 1 94 ? -24.671 -0.199 -17.646 1.00 72.06 94 MET A N 1
ATOM 731 C CA . MET A 1 94 ? -23.879 0.739 -18.452 1.00 72.06 94 MET A CA 1
ATOM 732 C C . MET A 1 94 ? -23.726 2.099 -17.767 1.00 72.06 94 MET A C 1
ATOM 734 O O . MET A 1 94 ? -22.635 2.657 -17.801 1.00 72.06 94 MET A O 1
ATOM 738 N N . GLN A 1 95 ? -24.761 2.597 -17.081 1.00 70.62 95 GLN A N 1
ATOM 739 C CA . GLN A 1 95 ? -24.650 3.815 -16.272 1.00 70.62 95 GLN A CA 1
ATOM 740 C C . GLN A 1 95 ? -23.671 3.648 -15.106 1.00 70.62 95 GLN A C 1
ATOM 742 O O . GLN A 1 95 ? -22.938 4.575 -14.797 1.00 70.62 95 GLN A O 1
ATOM 747 N N . LYS A 1 96 ? -23.622 2.483 -14.455 1.00 70.31 96 LYS A N 1
ATOM 748 C CA . LYS A 1 96 ? -22.694 2.231 -13.338 1.00 70.31 96 LYS A CA 1
ATOM 749 C C . LYS A 1 96 ? -21.246 1.989 -13.765 1.00 70.31 96 LYS A C 1
ATOM 751 O O . LYS A 1 96 ? -20.377 1.937 -12.905 1.00 70.31 96 LYS A O 1
ATOM 756 N N . ASN A 1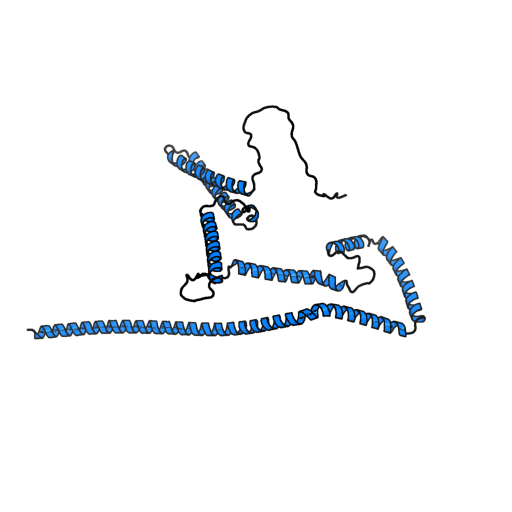 97 ? -20.981 1.791 -15.052 1.00 76.94 97 ASN A N 1
ATOM 757 C CA . ASN A 1 97 ? -19.638 1.510 -15.534 1.00 76.94 97 ASN A CA 1
ATOM 758 C C . ASN A 1 97 ? -18.867 2.821 -15.762 1.00 76.94 97 ASN A C 1
ATOM 760 O O . ASN A 1 97 ? -19.241 3.644 -16.601 1.00 76.94 97 ASN A O 1
ATOM 764 N N . ASP A 1 98 ? -17.760 2.973 -15.034 1.00 64.44 98 ASP A N 1
ATOM 765 C CA . ASP A 1 98 ? -16.892 4.158 -15.023 1.00 64.44 98 ASP A CA 1
ATOM 766 C C . ASP A 1 98 ? -16.393 4.582 -16.414 1.00 64.44 98 ASP A C 1
ATOM 768 O O . ASP A 1 98 ? -16.086 5.749 -16.643 1.00 64.44 98 ASP A O 1
ATOM 772 N N . SER A 1 99 ? -16.346 3.658 -17.376 1.00 64.88 99 SER A N 1
ATOM 773 C CA . SER A 1 99 ? -15.914 3.951 -18.750 1.00 64.88 99 SER A CA 1
ATOM 774 C C . SER A 1 99 ? -16.927 4.757 -19.574 1.00 64.88 99 SER A C 1
ATOM 776 O O . SER A 1 99 ? -16.527 5.480 -20.488 1.00 64.88 99 SER A O 1
ATOM 778 N N . TYR A 1 100 ? -18.222 4.678 -19.252 1.00 64.50 100 TYR A N 1
ATOM 779 C CA . TYR A 1 100 ? -19.281 5.404 -19.966 1.00 64.50 100 TYR A CA 1
ATOM 780 C C . TYR A 1 100 ? -19.754 6.653 -19.217 1.00 64.50 100 TYR A C 1
ATOM 782 O O . TYR A 1 100 ? -20.365 7.531 -19.823 1.00 64.50 100 TYR A O 1
ATOM 790 N N . GLN A 1 101 ? -19.409 6.775 -17.932 1.00 63.22 101 GLN A N 1
ATOM 791 C CA . GLN A 1 101 ? -19.621 7.965 -17.104 1.00 63.22 101 GLN A CA 1
ATOM 792 C C . GLN A 1 101 ? -19.224 9.294 -17.777 1.00 63.22 101 GLN A C 1
ATOM 794 O O . GLN A 1 101 ? -20.063 10.191 -17.764 1.00 63.22 101 GLN A O 1
ATOM 799 N N . PRO A 1 102 ? -18.058 9.449 -18.442 1.00 63.75 102 PRO A N 1
ATOM 800 C CA . PRO A 1 102 ? -17.689 10.725 -19.072 1.00 63.75 102 PRO A CA 1
ATOM 801 C C . PRO A 1 102 ? -18.521 11.086 -20.315 1.00 63.75 102 PRO A C 1
ATOM 803 O O . PRO A 1 102 ? -18.508 12.235 -20.738 1.00 63.75 102 PRO A O 1
ATOM 806 N N . TYR A 1 103 ? -19.242 10.127 -20.907 1.00 60.62 103 TYR A N 1
ATOM 807 C CA . TYR A 1 103 ? -20.122 10.352 -22.065 1.00 60.62 103 TYR A CA 1
ATOM 808 C C . TYR A 1 103 ? -21.611 10.404 -21.683 1.00 60.62 103 TYR A C 1
ATOM 810 O O . TYR A 1 103 ? -22.431 10.909 -22.448 1.00 60.62 103 TYR A O 1
ATOM 818 N N . LEU A 1 104 ? -21.964 9.851 -20.517 1.00 61.34 104 LEU A N 1
ATOM 819 C CA . LEU A 1 104 ? -23.322 9.805 -19.965 1.00 61.34 104 LEU A CA 1
ATOM 820 C C . LEU A 1 104 ? -23.570 10.865 -18.883 1.00 61.34 104 LEU A C 1
ATOM 822 O O . LEU A 1 104 ? -24.723 11.138 -18.568 1.00 61.34 104 LEU A O 1
ATOM 826 N N . HIS A 1 105 ? -22.522 11.474 -18.334 1.00 55.78 105 HIS A N 1
ATOM 827 C CA . HIS A 1 105 ? -22.591 12.685 -17.524 1.00 55.78 105 HIS A CA 1
ATOM 828 C C . HIS A 1 105 ? -21.819 13.771 -18.258 1.00 55.78 105 HIS A C 1
ATOM 830 O O . HIS A 1 105 ? -20.622 13.938 -18.041 1.00 55.78 105 HIS A O 1
ATOM 836 N N . ASP A 1 106 ? -22.504 14.498 -19.140 1.00 44.44 106 ASP A N 1
ATOM 837 C CA . ASP A 1 106 ? -21.932 15.717 -19.700 1.00 44.44 106 ASP A CA 1
ATOM 838 C C . ASP A 1 106 ? -22.415 16.947 -18.921 1.00 44.44 106 ASP A C 1
ATOM 840 O O . ASP A 1 106 ? -23.547 17.004 -18.423 1.00 44.44 106 ASP A O 1
ATOM 844 N N . TYR A 1 107 ? -21.502 17.913 -18.837 1.00 47.44 107 TYR A N 1
ATOM 845 C CA . TYR A 1 107 ? -21.353 19.098 -17.985 1.00 47.44 107 TYR A CA 1
ATOM 846 C C . TYR A 1 107 ? -22.550 20.075 -17.927 1.00 47.44 107 TYR A C 1
ATOM 848 O O . TYR A 1 107 ? -22.424 21.181 -17.399 1.00 47.44 107 TYR A O 1
ATOM 856 N N . GLN A 1 108 ? -23.709 19.714 -18.484 1.00 44.47 108 GLN A N 1
ATOM 857 C CA . GLN A 1 108 ? -24.782 20.657 -18.797 1.00 44.47 108 GLN A CA 1
ATOM 858 C C . GLN A 1 108 ? -26.221 20.178 -18.580 1.00 44.47 108 GLN A C 1
ATOM 860 O O . GLN A 1 108 ? -27.128 20.999 -18.701 1.00 44.47 108 GLN A O 1
ATOM 865 N N . THR A 1 109 ? -26.484 18.932 -18.173 1.00 43.69 109 THR A N 1
ATOM 866 C CA . THR A 1 109 ? -27.882 18.501 -17.951 1.00 43.69 109 THR A CA 1
ATOM 867 C C . THR A 1 109 ? -28.280 18.574 -16.481 1.00 43.69 109 THR A C 1
ATOM 869 O O . THR A 1 109 ? -28.558 17.586 -15.809 1.00 43.69 109 THR A O 1
ATOM 872 N N . GLN A 1 110 ? -28.374 19.819 -16.015 1.00 46.31 110 GLN A N 1
ATOM 873 C CA . GLN A 1 110 ? -29.130 20.267 -14.845 1.00 46.31 110 GLN A CA 1
ATOM 874 C C . GLN A 1 110 ? -30.655 20.164 -15.065 1.00 46.31 110 GLN A C 1
ATOM 876 O O . GLN A 1 110 ? -31.384 21.076 -14.675 1.00 46.31 110 GLN A O 1
ATOM 881 N N . LEU A 1 111 ? -31.174 19.092 -15.678 1.00 44.38 111 LEU A N 1
ATOM 882 C CA . LEU A 1 111 ? -32.606 18.991 -16.026 1.00 44.38 111 LEU A CA 1
ATOM 883 C C . LEU A 1 111 ? -33.323 17.739 -15.488 1.00 44.38 111 LEU A C 1
ATOM 885 O O . LEU A 1 111 ? -34.402 17.375 -15.946 1.00 44.38 111 LEU A O 1
ATOM 889 N N . SER A 1 112 ? -32.753 17.096 -14.473 1.00 43.53 112 SER A N 1
ATOM 890 C CA . SER A 1 112 ? -33.466 16.171 -13.580 1.00 43.53 112 SER A CA 1
ATOM 891 C C . SER A 1 112 ? -33.077 16.516 -12.143 1.00 43.53 112 SER A C 1
ATOM 893 O O . SER A 1 112 ? -32.190 15.926 -11.529 1.00 43.53 112 SER A O 1
ATOM 895 N N . THR A 1 113 ? -33.663 17.616 -11.679 1.00 48.00 113 THR A N 1
ATOM 896 C CA . THR A 1 113 ? -33.020 18.580 -10.779 1.00 48.00 113 THR A CA 1
ATOM 897 C C . THR A 1 113 ? -34.042 19.159 -9.803 1.00 48.00 113 THR A C 1
ATOM 899 O O . THR A 1 113 ? -34.200 20.366 -9.699 1.00 48.00 113 THR A O 1
ATOM 902 N N . ASP A 1 114 ? -34.721 18.303 -9.040 1.00 47.53 114 ASP A N 1
ATOM 903 C CA . ASP A 1 114 ? -35.434 18.750 -7.829 1.00 47.53 114 ASP A CA 1
ATOM 904 C C . ASP A 1 114 ? -34.737 18.266 -6.551 1.00 47.53 114 ASP A C 1
ATOM 906 O O . ASP A 1 114 ? -34.533 19.042 -5.615 1.00 47.53 114 ASP A O 1
ATOM 910 N N . GLN A 1 115 ? -34.226 17.032 -6.533 1.00 52.78 115 GLN A N 1
ATOM 911 C CA . GLN A 1 115 ? -33.396 16.550 -5.421 1.00 52.78 115 GLN A CA 1
ATOM 912 C C . GLN A 1 115 ? -31.932 16.995 -5.547 1.00 52.78 115 GLN A C 1
ATOM 914 O O . GLN A 1 115 ? -31.325 17.397 -4.561 1.00 52.78 115 GLN A O 1
ATOM 919 N N . SER A 1 116 ? -31.369 17.036 -6.757 1.00 51.91 116 SER A N 1
ATOM 920 C CA . SER A 1 116 ? -30.000 17.529 -6.964 1.00 51.91 116 SER A CA 1
ATOM 921 C C . SER A 1 116 ? -29.913 19.059 -7.002 1.00 51.91 116 SER A C 1
ATOM 923 O O . SER A 1 116 ? -28.890 19.597 -6.599 1.00 51.91 116 SER A O 1
ATOM 925 N N . MET A 1 117 ? -30.973 19.798 -7.381 1.00 53.12 117 MET A N 1
ATOM 926 C CA . MET A 1 117 ? -30.987 21.265 -7.207 1.00 53.12 117 MET A CA 1
ATOM 927 C C . MET A 1 117 ? -31.192 21.671 -5.769 1.00 53.12 117 MET A C 1
ATOM 929 O O . MET A 1 117 ? -30.617 22.674 -5.377 1.00 53.12 117 MET A O 1
ATOM 933 N N . SER A 1 118 ? -32.010 20.967 -4.985 1.00 59.06 118 SER A N 1
ATOM 934 C CA . SER A 1 118 ? -32.106 21.276 -3.559 1.00 59.06 118 SER A CA 1
ATOM 935 C C . SER A 1 118 ? -30.776 20.986 -2.870 1.00 59.06 118 SER A C 1
ATOM 937 O O . SER A 1 118 ? -30.301 21.857 -2.158 1.00 59.06 118 SER A O 1
ATOM 939 N N . MET A 1 119 ? -30.103 19.876 -3.192 1.00 56.75 119 MET A N 1
ATOM 940 C CA . MET A 1 119 ? -28.757 19.575 -2.685 1.00 56.75 119 MET A CA 1
ATOM 941 C C . MET A 1 119 ? -27.690 20.560 -3.176 1.00 56.75 119 MET A C 1
ATOM 943 O O . MET A 1 119 ? -26.899 21.020 -2.365 1.00 56.75 119 MET A O 1
ATOM 947 N N . ASN A 1 120 ? -27.695 20.960 -4.453 1.00 64.75 120 ASN A N 1
ATOM 948 C CA . ASN A 1 120 ? -26.741 21.940 -4.990 1.00 64.75 120 ASN A CA 1
ATOM 949 C C . ASN A 1 120 ? -27.036 23.377 -4.526 1.00 64.75 120 ASN A C 1
ATOM 951 O O . ASN A 1 120 ? -26.122 24.174 -4.352 1.00 64.75 120 ASN A O 1
ATOM 955 N N . LYS A 1 121 ? -28.307 23.734 -4.300 1.00 74.44 121 LYS A N 1
ATOM 956 C CA . LYS A 1 121 ? -28.695 25.024 -3.707 1.00 74.44 121 LYS A CA 1
ATOM 957 C C . LYS A 1 121 ? -28.411 25.046 -2.211 1.00 74.44 121 LYS A C 1
ATOM 959 O O . LYS A 1 121 ? -28.030 26.093 -1.711 1.00 74.44 121 LYS A O 1
ATOM 964 N N . LEU A 1 122 ? -28.602 23.937 -1.499 1.00 74.81 122 LEU A N 1
ATOM 965 C CA . LEU A 1 122 ? -28.247 23.805 -0.085 1.00 74.81 122 LEU A CA 1
ATOM 966 C C . LEU A 1 122 ? -26.732 23.793 0.095 1.00 74.81 122 LEU A C 1
ATOM 968 O O . LEU A 1 122 ? -26.253 24.481 0.981 1.00 74.81 122 LEU A O 1
ATOM 972 N N . SER A 1 123 ? -25.975 23.106 -0.764 1.00 79.06 123 SER A N 1
ATOM 973 C CA . SER A 1 123 ? -24.511 23.137 -0.727 1.00 79.06 123 SER A CA 1
ATOM 974 C C . SER A 1 123 ? -23.966 24.517 -1.091 1.00 79.06 123 SER A C 1
ATOM 976 O O . SER A 1 123 ? -23.075 25.004 -0.407 1.00 79.06 123 SER A O 1
ATOM 978 N N . ALA A 1 124 ? -24.542 25.198 -2.088 1.00 80.31 124 ALA A N 1
ATOM 979 C CA . ALA A 1 124 ? -24.181 26.577 -2.415 1.00 80.31 124 ALA A CA 1
ATOM 980 C C . ALA A 1 124 ? -24.569 27.570 -1.304 1.00 80.31 124 ALA A C 1
ATOM 982 O O . ALA A 1 124 ? -23.805 28.483 -1.014 1.00 80.31 124 ALA A O 1
ATOM 983 N N . LYS A 1 125 ? -25.728 27.393 -0.654 1.00 81.50 125 LYS A N 1
ATOM 984 C CA . LYS A 1 125 ? -26.130 28.200 0.511 1.00 81.50 125 LYS A CA 1
ATOM 985 C C . LYS A 1 125 ? -25.220 27.958 1.708 1.00 81.50 125 LYS A C 1
ATOM 987 O O . LYS A 1 125 ? -24.767 28.921 2.298 1.00 81.50 125 LYS A O 1
ATOM 992 N N . LEU A 1 126 ? -24.895 26.703 2.006 1.00 82.31 126 LEU A N 1
ATOM 993 C CA . LEU A 1 126 ? -23.979 26.326 3.077 1.00 82.31 126 LEU A CA 1
ATOM 994 C C . LEU A 1 126 ? -22.572 26.876 2.816 1.00 82.31 126 LEU A C 1
ATOM 996 O O . LEU A 1 126 ? -21.959 27.416 3.723 1.00 82.31 126 LEU A O 1
ATOM 1000 N N . LEU A 1 127 ? -22.070 26.814 1.579 1.00 84.50 127 LEU A N 1
ATOM 1001 C CA . LEU A 1 127 ? -20.789 27.428 1.213 1.00 84.50 127 LEU A CA 1
ATOM 1002 C C . LEU A 1 127 ? -20.818 28.954 1.363 1.00 84.50 127 LEU A C 1
ATOM 1004 O O . LEU A 1 127 ? -19.883 29.515 1.925 1.00 84.50 127 LEU A O 1
ATOM 1008 N N . ASN A 1 128 ? -21.896 29.617 0.938 1.00 85.31 128 ASN A N 1
ATOM 1009 C CA . ASN A 1 128 ? -22.053 31.061 1.127 1.00 85.31 128 ASN A CA 1
ATOM 1010 C C . ASN A 1 128 ? -22.155 31.440 2.612 1.00 85.31 128 ASN A C 1
ATOM 1012 O O . ASN A 1 128 ? -21.507 32.389 3.033 1.00 85.31 128 ASN A O 1
ATOM 1016 N N . GLU A 1 129 ? -22.903 30.683 3.417 1.00 81.00 129 GLU A N 1
ATOM 1017 C CA . GLU A 1 129 ? -23.021 30.886 4.867 1.00 81.00 129 GLU A CA 1
ATOM 1018 C C . GLU A 1 129 ? -21.674 30.657 5.576 1.00 81.00 129 GLU A C 1
ATOM 1020 O O . GLU A 1 129 ? -21.315 31.419 6.471 1.00 81.00 129 GLU A O 1
ATOM 1025 N N . ILE A 1 130 ? -20.871 29.678 5.136 1.00 81.44 130 ILE A N 1
ATOM 1026 C CA . ILE A 1 130 ? -19.491 29.474 5.612 1.00 81.44 130 ILE A CA 1
ATOM 1027 C C . ILE A 1 130 ? -18.591 30.651 5.228 1.00 81.44 130 ILE A C 1
ATOM 1029 O O . ILE A 1 130 ? -17.778 31.100 6.037 1.00 81.44 130 ILE A O 1
ATOM 1033 N N . GLU A 1 131 ? -18.701 31.155 3.999 1.00 81.88 131 GLU A N 1
ATOM 1034 C CA . GLU A 1 131 ? -17.916 32.301 3.538 1.00 81.88 131 GLU A CA 1
ATOM 1035 C C . GLU A 1 131 ? -18.297 33.598 4.263 1.00 81.88 131 GLU A C 1
ATOM 1037 O O . GLU A 1 131 ? -17.416 34.389 4.606 1.00 81.88 131 GLU A O 1
ATOM 1042 N N . GLU A 1 132 ? -19.584 33.811 4.532 1.00 82.69 132 GLU A N 1
ATOM 1043 C CA . GLU A 1 132 ? -20.094 34.920 5.343 1.00 82.69 132 GLU A CA 1
ATOM 1044 C C . GLU A 1 132 ? -19.617 34.804 6.795 1.00 82.69 132 GLU A C 1
ATOM 1046 O O . GLU A 1 132 ? -19.093 35.772 7.350 1.00 82.69 132 GLU A O 1
ATOM 1051 N N . PHE A 1 133 ? -19.681 33.608 7.384 1.00 74.81 133 PHE A N 1
ATOM 1052 C CA . PHE A 1 133 ? -19.184 33.354 8.735 1.00 74.81 133 PHE A CA 1
ATOM 1053 C C . PHE A 1 133 ? -17.666 33.572 8.846 1.00 74.81 133 PHE A C 1
ATOM 1055 O O . PHE A 1 133 ? -17.187 34.201 9.790 1.00 74.81 133 PHE A O 1
ATOM 1062 N N . LYS A 1 134 ? -16.894 33.145 7.838 1.00 77.38 134 LYS A N 1
ATOM 1063 C CA . LYS A 1 134 ? -15.446 33.391 7.756 1.00 77.38 134 LYS A CA 1
ATOM 1064 C C . LYS A 1 134 ? -15.109 34.882 7.640 1.00 77.38 134 LYS A C 1
ATOM 1066 O O . LYS A 1 134 ? -14.105 35.314 8.202 1.00 77.38 134 LYS A O 1
ATOM 1071 N N . LYS A 1 135 ? -15.920 35.669 6.922 1.00 75.25 135 LYS A N 1
ATOM 1072 C CA . LYS A 1 135 ? -15.752 37.132 6.826 1.00 75.25 135 LYS A CA 1
ATOM 1073 C C . LYS A 1 135 ? -16.027 37.816 8.166 1.00 75.25 135 LYS A C 1
ATOM 1075 O O . LYS A 1 135 ? -15.213 38.630 8.588 1.00 75.25 135 LYS A O 1
ATOM 1080 N N . HIS A 1 136 ? -17.088 37.421 8.869 1.00 64.94 136 HIS A N 1
ATOM 1081 C CA . HIS A 1 136 ? -17.406 37.953 10.199 1.00 64.94 136 HIS A CA 1
ATOM 1082 C C . HIS A 1 136 ? -16.345 37.613 11.260 1.00 64.94 136 HIS A C 1
ATOM 1084 O O . HIS A 1 136 ? -16.021 38.453 12.094 1.00 64.94 136 HIS A O 1
ATOM 1090 N N . GLN A 1 137 ? -15.725 36.432 11.190 1.00 61.91 137 GLN A N 1
ATOM 1091 C CA . GLN A 1 137 ? -14.669 36.028 12.129 1.00 61.91 137 GLN A CA 1
ATOM 1092 C C . GLN A 1 137 ? -13.341 36.794 11.939 1.00 61.91 137 GLN A C 1
ATOM 1094 O O . GLN A 1 137 ? -12.534 36.873 12.863 1.00 61.91 137 GLN A O 1
ATOM 1099 N N . LEU A 1 138 ? -13.103 37.362 10.751 1.00 57.28 138 LEU A N 1
ATOM 1100 C CA . LEU A 1 138 ? -11.919 38.174 10.437 1.00 57.28 138 LEU A CA 1
ATOM 1101 C C . LEU A 1 138 ? -12.055 39.643 10.878 1.00 57.28 138 LEU A C 1
ATOM 1103 O O . LEU A 1 138 ? -11.037 40.321 11.012 1.00 57.28 138 LEU A O 1
ATOM 1107 N N . GLU A 1 139 ? -13.274 40.133 11.120 1.00 53.84 139 GLU A N 1
ATOM 1108 C CA . GLU A 1 139 ? -13.536 41.533 11.493 1.00 53.84 139 GLU A CA 1
ATOM 1109 C C . GLU A 1 139 ? -13.625 41.761 13.019 1.00 53.84 139 GLU A C 1
ATOM 1111 O O . GLU A 1 139 ? -13.377 42.873 13.485 1.00 53.84 139 GLU A O 1
ATOM 1116 N N . GLU A 1 140 ? -13.864 40.722 13.828 1.00 50.34 140 GLU A N 1
ATOM 1117 C CA . GLU A 1 140 ? -13.922 40.819 15.296 1.00 50.34 140 GLU A CA 1
ATOM 1118 C C . GLU A 1 140 ? -12.665 40.239 15.973 1.00 50.34 140 GLU A C 1
ATOM 1120 O O . GLU A 1 140 ? -12.654 39.137 16.512 1.00 50.34 140 GLU A O 1
ATOM 1125 N N . THR A 1 141 ? -11.576 41.017 16.021 1.00 43.22 141 THR A N 1
ATOM 1126 C CA . THR A 1 141 ? -10.419 40.730 16.904 1.00 43.22 141 THR A CA 1
ATOM 1127 C C . THR A 1 141 ? -10.609 41.319 18.309 1.00 43.22 141 THR A C 1
ATOM 1129 O O . THR A 1 141 ? -9.669 41.819 18.925 1.00 43.22 141 THR A O 1
ATOM 1132 N N . THR A 1 142 ? -11.828 41.274 18.852 1.00 46.56 142 THR A N 1
ATOM 1133 C CA . THR A 1 142 ? -12.056 41.621 20.259 1.00 46.56 142 THR A CA 1
ATOM 1134 C C . THR A 1 142 ? -13.286 40.910 20.809 1.00 46.56 142 THR A C 1
ATOM 1136 O O . THR A 1 142 ? -14.399 41.220 20.413 1.00 46.56 142 THR A O 1
ATOM 1139 N N . GLN A 1 143 ? -13.038 40.073 21.819 1.00 42.62 143 GLN A N 1
ATOM 1140 C CA . GLN A 1 143 ? -13.985 39.471 22.770 1.00 42.62 143 GLN A CA 1
ATOM 1141 C C . GLN A 1 143 ? -14.590 38.112 22.380 1.00 42.62 143 GLN A C 1
ATOM 1143 O O . GLN A 1 143 ? -15.523 37.977 21.600 1.00 42.62 143 GLN A O 1
ATOM 1148 N N . ILE A 1 144 ? -14.025 37.087 23.021 1.00 50.94 144 ILE A N 1
ATOM 1149 C CA . ILE A 1 144 ? -14.509 35.712 23.089 1.00 50.94 144 ILE A CA 1
ATOM 1150 C C . ILE A 1 144 ? -15.627 35.688 24.130 1.00 50.94 144 ILE A C 1
ATOM 1152 O O . ILE A 1 144 ? -15.289 35.602 25.299 1.00 50.94 144 ILE A O 1
ATOM 1156 N N . GLU A 1 145 ? -16.903 35.737 23.739 1.00 44.66 145 GLU A N 1
ATOM 1157 C CA . GLU A 1 145 ? -17.999 35.059 24.454 1.00 44.66 145 GLU A CA 1
ATOM 1158 C C . GLU A 1 145 ? -19.135 34.707 23.470 1.00 44.66 145 GLU A C 1
ATOM 1160 O O . GLU A 1 145 ? -19.859 35.564 22.978 1.00 44.66 145 GLU A O 1
ATOM 1165 N N . SER A 1 146 ? -19.286 33.404 23.206 1.00 50.41 146 SER A N 1
ATOM 1166 C CA . SER A 1 146 ? -20.504 32.747 22.706 1.00 50.41 146 SER A CA 1
ATOM 1167 C C . SER A 1 146 ? -21.129 33.260 21.392 1.00 50.41 146 SER A C 1
ATOM 1169 O O . SER A 1 146 ? -22.337 33.493 21.323 1.00 50.41 146 SER A O 1
ATOM 1171 N N . GLY A 1 147 ? -20.341 33.343 20.317 1.00 52.53 147 GLY A N 1
ATOM 1172 C CA . GLY A 1 147 ? -20.877 33.365 18.948 1.00 52.53 147 GLY A CA 1
ATOM 1173 C C . GLY A 1 147 ? -21.380 31.980 18.492 1.00 52.53 147 GLY A C 1
ATOM 1174 O O . GLY A 1 147 ? -21.040 30.969 19.117 1.00 52.53 147 GLY A O 1
ATOM 1175 N N . PRO A 1 148 ? -22.189 31.893 17.416 1.00 55.50 148 PRO A N 1
ATOM 1176 C CA . PRO A 1 148 ? -22.649 30.618 16.872 1.00 55.50 148 PRO A CA 1
ATOM 1177 C C . PRO A 1 148 ? -21.457 29.838 16.302 1.00 55.50 148 PRO A C 1
ATOM 1179 O O . PRO A 1 148 ? -21.028 30.065 15.179 1.00 55.50 148 PRO A O 1
ATOM 1182 N N . ASN A 1 149 ? -20.884 28.935 17.099 1.00 65.44 149 ASN A N 1
ATOM 1183 C CA . ASN A 1 149 ? -19.756 28.106 16.687 1.00 65.44 149 ASN A CA 1
ATOM 1184 C C . ASN A 1 149 ? -20.211 27.098 15.627 1.00 65.44 149 ASN A C 1
ATOM 1186 O O . ASN A 1 149 ? -21.033 26.224 15.901 1.00 65.44 149 ASN A O 1
ATOM 1190 N N . MET A 1 150 ? -19.652 27.203 14.422 1.00 75.12 150 MET A N 1
ATOM 1191 C CA . MET A 1 150 ? -19.836 26.200 13.382 1.00 75.12 150 MET A CA 1
ATOM 1192 C C . MET A 1 150 ? -19.099 24.915 13.785 1.00 75.12 150 MET A C 1
ATOM 1194 O O . MET A 1 150 ? -17.871 24.854 13.752 1.00 75.12 150 MET A O 1
ATOM 1198 N N . VAL A 1 151 ? -19.852 23.889 14.182 1.00 81.00 151 VAL A N 1
ATOM 1199 C CA . VAL A 1 151 ? -19.311 22.566 14.513 1.00 81.00 151 VAL A CA 1
ATOM 1200 C C . VAL A 1 151 ? -19.456 21.672 13.287 1.00 81.00 151 VAL A C 1
ATOM 1202 O O . VAL A 1 151 ? -20.566 21.344 12.873 1.00 81.00 151 VAL A O 1
ATOM 1205 N N . TYR A 1 152 ? -18.329 21.301 12.681 1.00 82.06 152 TYR A N 1
ATOM 1206 C CA . TYR A 1 152 ? -18.302 20.328 11.593 1.00 82.06 152 TYR A CA 1
ATOM 1207 C C . TYR A 1 152 ? -18.098 18.931 12.178 1.00 82.06 152 TYR A C 1
ATOM 1209 O O . TYR A 1 152 ? -16.993 18.568 12.579 1.00 82.06 152 TYR A O 1
ATOM 1217 N N . GLU A 1 153 ? -19.178 18.158 12.254 1.00 86.19 153 GLU A N 1
ATOM 1218 C CA . GLU A 1 153 ? -19.122 16.764 12.687 1.00 86.19 153 GLU A CA 1
ATOM 1219 C C . GLU A 1 153 ? -18.938 15.860 11.468 1.00 86.19 153 GLU A C 1
ATOM 1221 O O . GLU A 1 153 ? -19.863 15.620 10.691 1.00 86.19 153 GLU A O 1
ATOM 1226 N N . ILE A 1 154 ? -17.711 15.370 11.288 1.00 83.38 154 ILE A N 1
ATOM 1227 C CA . ILE A 1 154 ? -17.393 14.375 10.264 1.00 83.38 154 ILE A CA 1
ATOM 1228 C C . ILE A 1 154 ? -17.584 12.996 10.875 1.00 83.38 154 ILE A C 1
ATOM 1230 O O . ILE A 1 154 ? -16.764 12.535 11.670 1.00 83.38 154 ILE A O 1
ATOM 1234 N N . TYR A 1 155 ? -18.638 12.309 10.459 1.00 77.25 155 TYR A N 1
ATOM 1235 C CA . TYR A 1 155 ? -18.810 10.894 10.753 1.00 77.25 155 TYR A CA 1
ATOM 1236 C C . TYR A 1 155 ? -18.042 10.085 9.709 1.00 77.25 155 TYR A C 1
ATOM 1238 O O . TYR A 1 155 ? -18.569 9.746 8.653 1.00 77.25 155 TYR A O 1
ATOM 1246 N N . HIS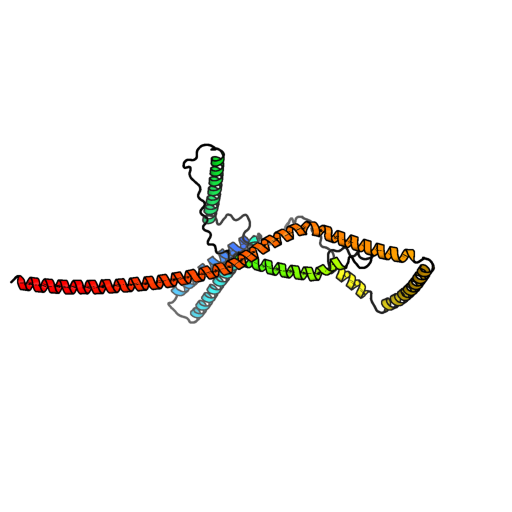 A 1 156 ? -16.770 9.807 9.988 1.00 72.12 156 HIS A N 1
ATOM 1247 C CA . HIS A 1 156 ? -16.000 8.846 9.208 1.00 72.12 156 HIS A CA 1
ATOM 1248 C C . HIS A 1 156 ? -16.100 7.473 9.876 1.00 72.12 156 HIS A C 1
ATOM 1250 O O . HIS A 1 156 ? -15.549 7.247 10.954 1.00 72.12 156 HIS A O 1
ATOM 1256 N N . THR A 1 157 ? -16.812 6.542 9.241 1.00 68.44 157 THR A N 1
ATOM 1257 C CA . THR A 1 157 ? -16.659 5.117 9.537 1.00 68.44 157 THR A CA 1
ATOM 1258 C C . THR A 1 157 ? -15.269 4.731 9.052 1.00 68.44 157 THR A C 1
ATOM 1260 O O . THR A 1 157 ? -15.045 4.711 7.849 1.00 68.44 157 THR A O 1
ATOM 1263 N N . GLY A 1 158 ? -14.331 4.482 9.969 1.00 63.09 158 GLY A N 1
ATOM 1264 C CA . GLY A 1 158 ? -12.907 4.225 9.690 1.00 63.09 158 GLY A CA 1
ATOM 1265 C C . GLY A 1 158 ? -12.582 2.990 8.836 1.00 63.09 158 GLY A C 1
ATOM 1266 O O . GLY A 1 158 ? -11.444 2.524 8.840 1.00 63.09 158 GLY A O 1
ATOM 1267 N N . GLU A 1 159 ? -13.555 2.439 8.115 1.00 64.69 159 GLU A N 1
ATOM 1268 C CA . GLU A 1 159 ? -13.282 1.573 6.982 1.00 64.69 159 GLU A CA 1
ATOM 1269 C C . GLU A 1 159 ? -12.720 2.455 5.865 1.00 64.69 159 GLU A C 1
ATOM 1271 O O . GLU A 1 159 ? -13.458 3.135 5.159 1.00 64.69 159 GLU A O 1
ATOM 1276 N N . LEU A 1 160 ? -11.391 2.456 5.718 1.00 60.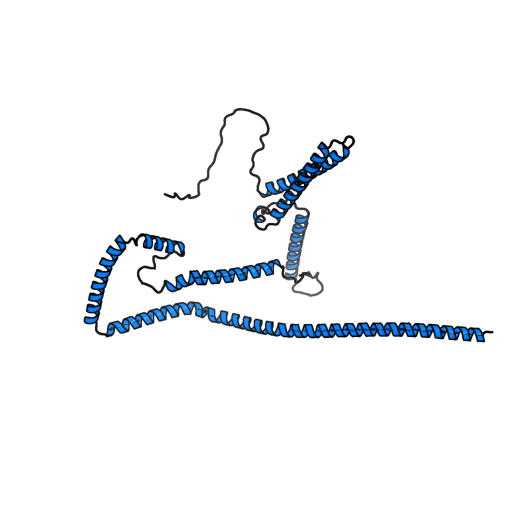62 160 LEU A N 1
ATOM 1277 C CA . LEU A 1 160 ? -10.754 2.812 4.450 1.00 60.62 160 LEU A CA 1
ATOM 1278 C C . LEU A 1 160 ? -11.555 2.139 3.338 1.00 60.62 160 LEU A C 1
ATOM 1280 O O . LEU A 1 160 ? -11.657 0.906 3.340 1.00 60.62 160 LEU A O 1
ATOM 1284 N N . ASP A 1 161 ? -12.123 2.941 2.435 1.00 64.81 161 ASP A N 1
ATOM 1285 C CA . ASP A 1 161 ? -12.951 2.447 1.344 1.00 64.81 161 ASP A CA 1
ATOM 1286 C C . ASP A 1 161 ? -12.239 1.251 0.712 1.00 64.81 161 ASP A C 1
ATOM 1288 O O . ASP A 1 161 ? -11.074 1.336 0.309 1.00 64.81 161 ASP A O 1
ATOM 1292 N N . SER A 1 162 ? -12.910 0.103 0.653 1.00 70.44 162 SER A N 1
ATOM 1293 C CA . SER A 1 162 ? -12.355 -1.119 0.050 1.00 70.44 162 SER A CA 1
ATOM 1294 C C . SER A 1 162 ? -11.746 -0.851 -1.340 1.00 70.44 162 SER A C 1
ATOM 1296 O O . SER A 1 162 ? -10.720 -1.436 -1.695 1.00 70.44 162 SER A O 1
ATOM 1298 N N . SER A 1 163 ? -12.308 0.127 -2.057 1.00 70.69 163 SER A N 1
ATOM 1299 C CA . SER A 1 163 ? -11.801 0.711 -3.301 1.00 70.69 163 SER A CA 1
ATOM 1300 C C . SER A 1 163 ? -10.423 1.387 -3.169 1.00 70.69 163 SER A C 1
ATOM 1302 O O . SER A 1 163 ? -9.531 1.149 -3.986 1.00 70.69 163 SER A O 1
ATOM 1304 N N . GLU A 1 164 ? -10.172 2.184 -2.127 1.00 79.25 164 GLU A N 1
ATOM 1305 C CA . GLU A 1 164 ? -8.867 2.824 -1.905 1.00 79.25 164 GLU A CA 1
ATOM 1306 C C . GLU A 1 164 ? -7.782 1.779 -1.595 1.00 79.25 164 GLU A C 1
ATOM 1308 O O . GLU A 1 164 ? -6.658 1.845 -2.101 1.00 79.25 164 GLU A O 1
ATOM 1313 N N . ARG A 1 165 ? -8.120 0.746 -0.816 1.00 77.69 165 ARG A N 1
ATOM 1314 C CA . ARG A 1 165 ? -7.200 -0.373 -0.568 1.00 77.69 165 ARG A CA 1
ATOM 1315 C C . ARG A 1 165 ? -6.886 -1.139 -1.854 1.00 77.69 165 ARG A C 1
ATOM 1317 O O . ARG A 1 165 ? -5.724 -1.467 -2.101 1.00 77.69 165 ARG A O 1
ATOM 1324 N N . GLU A 1 166 ? -7.898 -1.410 -2.672 1.00 83.56 166 GLU A N 1
ATOM 1325 C CA . GLU A 1 166 ? -7.731 -2.117 -3.940 1.00 83.56 166 GLU A CA 1
ATOM 1326 C C . GLU A 1 166 ? -6.898 -1.306 -4.945 1.00 83.56 166 GLU A C 1
ATOM 1328 O O . GLU A 1 166 ? -5.988 -1.842 -5.581 1.00 83.56 166 GLU A O 1
ATOM 1333 N N . THR A 1 167 ? -7.145 -0.001 -5.062 1.00 86.19 167 THR A N 1
ATOM 1334 C CA . THR A 1 167 ? -6.363 0.888 -5.935 1.00 86.19 167 THR A CA 1
ATOM 1335 C C . THR A 1 167 ? -4.901 0.964 -5.499 1.00 86.19 167 THR A C 1
ATOM 1337 O O . THR A 1 167 ? -4.022 0.779 -6.341 1.00 86.19 167 THR A O 1
ATOM 1340 N N . LYS A 1 168 ? -4.612 1.112 -4.197 1.00 87.31 168 LYS A N 1
ATOM 1341 C CA . LYS A 1 168 ? -3.236 1.058 -3.664 1.00 87.31 168 LYS A CA 1
ATOM 1342 C C . LYS A 1 168 ? -2.545 -0.268 -3.992 1.00 87.31 168 LYS A C 1
ATOM 1344 O O . LYS A 1 168 ? -1.400 -0.273 -4.435 1.00 87.31 168 LYS A O 1
ATOM 1349 N N . GLN A 1 169 ? -3.240 -1.397 -3.848 1.00 87.69 169 GLN A N 1
ATOM 1350 C CA . GLN A 1 169 ? -2.693 -2.708 -4.219 1.00 87.69 169 GLN A CA 1
ATOM 1351 C C . GLN A 1 169 ? -2.400 -2.819 -5.721 1.00 87.69 169 GLN A C 1
ATOM 1353 O O . GLN A 1 169 ? -1.340 -3.316 -6.108 1.00 87.69 169 GLN A O 1
ATOM 1358 N N . ARG A 1 170 ? -3.305 -2.331 -6.579 1.00 90.31 170 ARG A N 1
ATOM 1359 C CA . ARG A 1 170 ? -3.096 -2.303 -8.035 1.00 90.31 170 ARG A CA 1
ATOM 1360 C C . ARG A 1 170 ? -1.882 -1.450 -8.409 1.00 90.31 170 ARG A C 1
ATOM 1362 O O . ARG A 1 170 ? -1.096 -1.880 -9.251 1.00 90.31 170 ARG A O 1
ATOM 1369 N N . VAL A 1 171 ? -1.689 -0.300 -7.760 1.00 93.25 171 VAL A N 1
ATOM 1370 C CA . VAL A 1 171 ? -0.515 0.566 -7.968 1.00 93.25 171 VAL A CA 1
ATOM 1371 C C . VAL A 1 171 ? 0.779 -0.175 -7.630 1.00 93.25 171 VAL A C 1
ATOM 1373 O O . VAL A 1 171 ? 1.674 -0.219 -8.467 1.00 93.25 171 VAL A O 1
ATOM 1376 N N . VAL A 1 172 ? 0.854 -0.868 -6.490 1.00 94.25 172 VAL A N 1
ATOM 1377 C CA . VAL A 1 172 ? 2.053 -1.643 -6.105 1.00 94.25 172 VAL A CA 1
ATOM 1378 C C . VAL A 1 172 ? 2.388 -2.741 -7.126 1.00 94.25 172 VAL A C 1
ATOM 1380 O O . VAL A 1 172 ? 3.552 -2.964 -7.468 1.00 94.25 172 VAL A O 1
ATOM 1383 N N . VAL A 1 173 ? 1.377 -3.439 -7.653 1.00 94.94 173 VAL A N 1
ATOM 1384 C CA . VAL A 1 173 ? 1.584 -4.459 -8.697 1.00 94.94 173 VAL A CA 1
ATOM 1385 C C . VAL A 1 173 ? 2.090 -3.826 -9.995 1.00 94.94 173 VAL A C 1
ATOM 1387 O O . VAL A 1 173 ? 2.988 -4.380 -10.640 1.00 94.94 173 VAL A O 1
ATOM 1390 N N . LEU A 1 174 ? 1.532 -2.675 -10.378 1.00 93.62 174 LEU A N 1
ATOM 1391 C CA . LEU A 1 174 ? 1.968 -1.927 -11.554 1.00 93.62 174 LEU A CA 1
ATOM 1392 C C . LEU A 1 174 ? 3.408 -1.440 -11.398 1.00 93.62 174 LEU A C 1
ATOM 1394 O O . LEU A 1 174 ? 4.201 -1.673 -12.304 1.00 93.62 174 LEU A O 1
ATOM 1398 N N . GLU A 1 175 ? 3.781 -0.875 -10.252 1.00 93.50 175 GLU A N 1
ATOM 1399 C CA . GLU A 1 175 ? 5.154 -0.446 -9.966 1.00 93.50 175 GLU A CA 1
ATOM 1400 C C . GLU A 1 175 ? 6.147 -1.602 -10.067 1.00 93.50 175 GLU A C 1
ATOM 1402 O O . GLU A 1 175 ? 7.165 -1.489 -10.746 1.00 93.50 175 GLU A O 1
ATOM 1407 N N . LYS A 1 176 ? 5.830 -2.766 -9.485 1.00 92.50 176 LYS A N 1
ATOM 1408 C CA . LYS A 1 176 ? 6.690 -3.954 -9.599 1.00 92.50 176 LYS A CA 1
ATOM 1409 C C . LYS A 1 176 ? 6.883 -4.383 -11.056 1.00 92.50 176 LYS A C 1
ATOM 1411 O O . LYS A 1 176 ? 7.979 -4.790 -11.448 1.00 92.50 176 LYS A O 1
ATOM 1416 N N . ARG A 1 177 ? 5.820 -4.322 -11.862 1.00 94.25 177 ARG A N 1
ATOM 1417 C CA . ARG A 1 177 ? 5.872 -4.678 -13.285 1.00 94.25 177 ARG A CA 1
ATOM 1418 C C . ARG A 1 177 ? 6.646 -3.640 -14.096 1.00 94.25 177 ARG A C 1
ATOM 1420 O O . ARG A 1 177 ? 7.416 -4.032 -14.968 1.00 94.25 177 ARG A O 1
ATOM 1427 N N . ILE A 1 178 ? 6.472 -2.356 -13.795 1.00 91.94 178 ILE A N 1
ATOM 1428 C CA . ILE A 1 178 ? 7.223 -1.256 -14.406 1.00 91.94 178 ILE A CA 1
ATOM 1429 C C . ILE A 1 178 ? 8.706 -1.402 -14.071 1.00 91.94 178 ILE A C 1
ATOM 1431 O O . ILE A 1 178 ? 9.503 -1.473 -14.994 1.00 91.94 178 ILE A O 1
ATOM 1435 N N . ALA A 1 179 ? 9.076 -1.617 -12.808 1.00 89.31 179 ALA A N 1
ATOM 1436 C CA . ALA A 1 179 ? 10.466 -1.839 -12.405 1.00 89.31 179 ALA A CA 1
ATOM 1437 C C . ALA A 1 179 ? 11.103 -3.056 -13.107 1.00 89.31 179 ALA A C 1
ATOM 1439 O O . ALA A 1 179 ? 12.275 -3.031 -13.490 1.00 89.31 179 ALA A O 1
ATOM 1440 N N . ALA A 1 180 ? 10.341 -4.135 -13.322 1.00 89.12 180 ALA A N 1
ATOM 1441 C CA . ALA A 1 180 ? 10.811 -5.279 -14.104 1.00 89.12 180 ALA A CA 1
ATOM 1442 C C . ALA A 1 180 ? 11.027 -4.920 -15.587 1.00 89.12 180 ALA A C 1
ATOM 1444 O O . ALA A 1 180 ? 12.036 -5.321 -16.171 1.00 89.12 180 ALA A O 1
ATOM 1445 N N . LEU A 1 181 ? 10.108 -4.157 -16.191 1.00 85.81 181 LEU A N 1
ATOM 1446 C CA . LEU A 1 181 ? 10.238 -3.661 -17.565 1.00 85.81 181 LEU A CA 1
ATOM 1447 C C . LEU A 1 181 ? 11.416 -2.691 -17.706 1.00 85.81 181 LEU A C 1
ATOM 1449 O O . LEU A 1 181 ? 12.198 -2.834 -18.639 1.00 85.81 181 LEU A O 1
ATOM 1453 N N . GLU A 1 182 ? 11.600 -1.775 -16.762 1.00 84.31 182 GLU A N 1
ATOM 1454 C CA . GLU A 1 182 ? 12.729 -0.846 -16.701 1.00 84.31 182 GLU A CA 1
ATOM 1455 C C . GLU A 1 182 ? 14.053 -1.582 -16.536 1.00 84.31 182 GLU A C 1
ATOM 1457 O O . GLU A 1 182 ? 15.023 -1.249 -17.200 1.00 84.31 182 GLU A O 1
ATOM 1462 N N . ARG A 1 183 ? 14.117 -2.647 -15.734 1.00 82.69 183 ARG A N 1
ATOM 1463 C CA . ARG A 1 183 ? 15.339 -3.454 -15.637 1.00 82.69 183 ARG A CA 1
ATOM 1464 C C . ARG A 1 183 ? 15.689 -4.137 -16.964 1.00 82.69 183 ARG A C 1
ATOM 1466 O O . ARG A 1 183 ? 16.864 -4.208 -17.319 1.00 82.69 183 ARG A O 1
ATOM 1473 N N . MET A 1 184 ? 14.689 -4.649 -17.686 1.00 79.94 184 MET A N 1
ATOM 1474 C CA . MET A 1 184 ? 14.892 -5.356 -18.958 1.00 79.94 184 MET A CA 1
ATOM 1475 C C . MET A 1 184 ? 15.211 -4.410 -20.119 1.00 79.94 184 MET A C 1
ATOM 1477 O O . MET A 1 184 ? 16.153 -4.652 -20.867 1.00 79.94 184 MET A O 1
ATOM 1481 N N . VAL A 1 185 ? 14.434 -3.338 -20.273 1.00 79.62 185 VAL A N 1
ATOM 1482 C CA . VAL A 1 185 ? 14.607 -2.350 -21.348 1.00 79.62 185 VAL A CA 1
ATOM 1483 C C . VAL A 1 185 ? 15.759 -1.411 -21.019 1.00 79.62 185 VAL A C 1
ATOM 1485 O O . VAL A 1 185 ? 16.484 -0.966 -21.905 1.00 79.62 185 VAL A O 1
ATOM 1488 N N . GLY A 1 186 ? 15.965 -1.138 -19.737 1.00 64.94 186 GLY A N 1
ATOM 1489 C CA . GLY A 1 186 ? 16.834 -0.071 -19.312 1.00 64.94 186 GLY A CA 1
ATOM 1490 C C . GLY A 1 186 ? 18.293 -0.401 -19.073 1.00 64.94 186 GLY A C 1
ATOM 1491 O O . GLY A 1 186 ? 19.159 0.462 -19.168 1.00 64.94 186 GLY A O 1
ATOM 1492 N N . SER A 1 187 ? 18.637 -1.676 -18.929 1.00 61.91 187 SER A N 1
ATOM 1493 C CA . SER A 1 187 ? 20.046 -2.067 -19.025 1.00 61.91 187 SER A CA 1
ATOM 1494 C C . SER A 1 187 ? 20.669 -1.698 -20.385 1.00 61.91 187 SER A C 1
ATOM 1496 O O . SER A 1 187 ? 21.891 -1.588 -20.481 1.00 61.91 187 SER A O 1
ATOM 1498 N N . PHE A 1 188 ? 19.852 -1.503 -21.428 1.00 57.19 188 PHE A N 1
ATOM 1499 C CA . PHE A 1 188 ? 20.313 -1.187 -22.777 1.00 57.19 188 PHE A CA 1
ATOM 1500 C C . PHE A 1 188 ? 20.909 0.226 -22.877 1.00 57.19 188 PHE A C 1
ATOM 1502 O O . PHE A 1 188 ? 22.015 0.369 -23.401 1.00 57.19 188 PHE A O 1
ATOM 1509 N N . TYR A 1 189 ? 20.254 1.242 -22.298 1.00 55.34 189 TYR A N 1
ATOM 1510 C CA . TYR A 1 189 ? 20.710 2.637 -22.388 1.00 55.34 189 TYR A CA 1
ATOM 1511 C C . TYR A 1 189 ? 22.036 2.886 -21.654 1.00 55.34 189 TYR A C 1
ATOM 1513 O O . TYR A 1 189 ? 22.885 3.605 -22.167 1.00 55.34 189 TYR A O 1
ATOM 1521 N N . ASN A 1 190 ? 22.277 2.214 -20.523 1.00 53.56 190 ASN A N 1
ATOM 1522 C CA . ASN A 1 190 ? 23.544 2.343 -19.788 1.00 53.56 190 ASN A CA 1
ATOM 1523 C C . ASN A 1 190 ? 24.704 1.573 -20.442 1.00 53.56 190 ASN A C 1
ATOM 1525 O O . ASN A 1 190 ? 25.870 1.866 -20.192 1.00 53.56 190 ASN A O 1
ATOM 1529 N N . SER A 1 191 ? 24.406 0.566 -21.268 1.00 52.94 191 SER A N 1
ATOM 1530 C CA . SER A 1 191 ? 25.428 -0.245 -21.945 1.00 52.94 191 SER A CA 1
ATOM 1531 C C . SER A 1 191 ? 25.867 0.323 -23.299 1.00 52.94 191 SER A C 1
ATOM 1533 O O . SER A 1 191 ? 26.987 0.057 -23.733 1.00 52.94 191 SER A O 1
ATOM 1535 N N . GLN A 1 192 ? 25.024 1.137 -23.945 1.00 50.47 192 GLN A N 1
ATOM 1536 C CA . GLN A 1 192 ? 25.328 1.755 -25.240 1.00 50.47 192 GLN A CA 1
ATOM 1537 C C . GLN A 1 192 ? 26.285 2.951 -25.164 1.00 50.47 192 GLN A C 1
ATOM 1539 O O . GLN A 1 192 ? 26.844 3.317 -26.192 1.00 50.47 192 GLN A O 1
ATOM 1544 N N . GLY A 1 193 ? 26.554 3.499 -23.975 1.00 48.50 193 GLY A N 1
ATOM 1545 C CA . GLY A 1 193 ? 27.626 4.487 -23.790 1.00 48.50 193 GLY A CA 1
ATOM 1546 C C . GLY A 1 193 ? 29.043 3.903 -23.886 1.00 48.50 193 GLY A C 1
ATOM 1547 O O . GLY A 1 193 ? 30.005 4.654 -23.971 1.00 48.50 193 GLY A O 1
ATOM 1548 N N . ARG A 1 194 ? 29.206 2.568 -23.883 1.00 48.09 194 ARG A N 1
ATOM 1549 C CA . ARG A 1 194 ? 30.522 1.915 -23.712 1.00 48.09 194 ARG A CA 1
ATOM 1550 C C . ARG A 1 194 ? 31.045 1.122 -24.909 1.00 48.09 194 ARG A C 1
ATOM 1552 O O . ARG A 1 194 ? 32.063 0.446 -24.769 1.00 48.09 194 ARG A O 1
ATOM 1559 N N . LEU A 1 195 ? 30.402 1.188 -26.073 1.00 44.84 195 LEU A N 1
ATOM 1560 C CA . LEU A 1 195 ? 30.918 0.549 -27.286 1.00 44.84 195 LEU A CA 1
ATOM 1561 C C . LEU A 1 195 ? 30.882 1.532 -28.457 1.00 44.84 195 LEU A C 1
ATOM 1563 O O . LEU A 1 195 ? 29.831 1.798 -29.032 1.00 44.84 195 LEU A O 1
ATOM 1567 N N . ASP A 1 196 ? 32.082 1.997 -28.791 1.00 38.78 196 ASP A N 1
ATOM 1568 C CA . ASP A 1 196 ? 32.479 2.653 -30.033 1.00 38.78 196 ASP A CA 1
ATOM 1569 C C . ASP A 1 196 ? 32.032 4.108 -30.224 1.00 38.78 196 ASP A C 1
ATOM 1571 O O . ASP A 1 196 ? 30.943 4.432 -30.705 1.00 38.78 196 ASP A O 1
ATOM 1575 N N . GLY A 1 197 ? 32.982 5.001 -29.925 1.00 43.47 197 GLY A N 1
ATOM 1576 C CA . GLY A 1 197 ? 33.027 6.326 -30.523 1.00 43.47 197 GLY A CA 1
ATOM 1577 C C . GLY A 1 197 ? 32.941 6.222 -32.049 1.00 43.47 197 GLY A C 1
ATOM 1578 O O . GLY A 1 197 ? 33.586 5.373 -32.660 1.00 43.47 197 GLY A O 1
ATOM 1579 N N . ASP A 1 198 ? 32.139 7.110 -32.631 1.00 42.06 198 ASP A N 1
ATOM 1580 C CA . ASP A 1 198 ? 31.922 7.289 -34.074 1.00 42.06 198 ASP A CA 1
ATOM 1581 C C . ASP A 1 198 ? 30.910 6.356 -34.777 1.00 42.06 198 ASP A C 1
ATOM 1583 O O . ASP A 1 198 ? 31.062 5.989 -35.942 1.00 42.06 198 ASP A O 1
ATOM 1587 N N . GLY A 1 199 ? 29.797 6.009 -34.121 1.00 40.75 199 GLY A N 1
ATOM 1588 C CA . GLY A 1 199 ? 28.694 5.362 -34.852 1.00 40.75 199 GLY A CA 1
ATOM 1589 C C . GLY A 1 199 ? 27.337 5.262 -34.166 1.00 40.75 199 GLY A C 1
ATOM 1590 O O . GLY A 1 199 ? 26.349 4.931 -34.831 1.00 40.75 199 GLY A O 1
ATOM 1591 N N . LEU A 1 200 ? 27.255 5.553 -32.866 1.00 46.56 200 LEU A N 1
ATOM 1592 C CA . LEU A 1 200 ? 26.032 5.350 -32.089 1.00 46.56 200 LEU A CA 1
ATOM 1593 C C . LEU A 1 200 ? 25.282 6.629 -31.708 1.00 46.56 200 LEU A C 1
ATOM 1595 O O . LEU A 1 200 ? 24.127 6.542 -31.308 1.00 46.56 200 LEU A O 1
ATOM 1599 N N . GLU A 1 201 ? 25.860 7.812 -31.919 1.00 45.19 201 GLU A N 1
ATOM 1600 C CA . GLU A 1 201 ? 25.132 9.083 -31.757 1.00 45.19 201 GLU A CA 1
ATOM 1601 C C . GLU A 1 201 ? 24.026 9.245 -32.827 1.00 45.19 201 GLU A C 1
ATOM 1603 O O . GLU A 1 201 ? 23.029 9.932 -32.622 1.00 45.19 201 GLU A O 1
ATOM 1608 N N . SER A 1 202 ? 24.114 8.502 -33.942 1.00 42.81 202 SER A N 1
ATOM 1609 C CA . SER A 1 202 ? 23.044 8.368 -34.951 1.00 42.81 202 SER A CA 1
ATOM 1610 C C . SER A 1 202 ? 22.059 7.213 -34.665 1.00 42.81 202 SER A C 1
ATOM 1612 O O . SER A 1 202 ? 21.215 6.838 -35.493 1.00 42.81 202 SER A O 1
ATOM 1614 N N . MET A 1 203 ? 22.126 6.631 -33.465 1.00 48.12 203 MET A N 1
ATOM 1615 C CA . MET A 1 203 ? 21.040 5.830 -32.899 1.00 48.12 203 MET A CA 1
ATOM 1616 C C . MET A 1 203 ? 20.113 6.674 -32.012 1.00 48.12 203 MET A C 1
ATOM 1618 O O . MET A 1 203 ? 19.333 6.110 -31.256 1.00 48.12 203 MET A O 1
ATOM 1622 N N . GLY A 1 204 ? 20.152 8.007 -32.163 1.00 44.53 204 GLY A N 1
ATOM 1623 C CA . GLY A 1 204 ? 19.233 8.984 -31.572 1.00 44.53 204 GLY A CA 1
ATOM 1624 C C . GLY A 1 204 ? 17.782 8.823 -32.031 1.00 44.53 204 GLY A C 1
ATOM 1625 O O . GLY A 1 204 ? 17.233 9.646 -32.759 1.00 44.53 204 GLY A O 1
ATOM 1626 N N . GLY A 1 205 ? 17.157 7.736 -31.611 1.00 48.56 205 GLY A N 1
ATOM 1627 C CA . GLY A 1 205 ? 15.720 7.612 -31.504 1.00 48.56 205 GLY A CA 1
ATOM 1628 C C . GLY A 1 205 ? 15.457 7.001 -30.144 1.00 48.56 205 GLY A C 1
ATOM 1629 O O . GLY A 1 205 ? 15.895 5.883 -29.893 1.00 48.56 205 GLY A O 1
ATOM 1630 N N . ASN A 1 206 ? 14.729 7.707 -29.284 1.00 58.44 206 ASN A N 1
ATOM 1631 C CA . ASN A 1 206 ? 14.286 7.237 -27.964 1.00 58.44 206 ASN A CA 1
ATOM 1632 C C . ASN A 1 206 ? 13.305 6.041 -28.052 1.00 58.44 206 ASN A C 1
ATOM 1634 O O . ASN A 1 206 ? 12.502 5.815 -27.154 1.00 58.44 206 ASN A O 1
ATOM 1638 N N . ASP A 1 207 ? 13.328 5.302 -29.160 1.00 70.75 207 ASP A N 1
ATOM 1639 C CA . ASP A 1 207 ? 12.399 4.256 -29.534 1.00 70.75 207 ASP A CA 1
ATOM 1640 C C . ASP A 1 207 ? 13.177 2.991 -29.918 1.00 70.75 207 ASP A C 1
ATOM 1642 O O . ASP A 1 207 ? 13.861 2.934 -30.949 1.00 70.75 207 ASP A O 1
ATOM 1646 N N . LEU A 1 208 ? 13.041 1.958 -29.083 1.00 76.88 208 LEU A N 1
ATOM 1647 C CA . LEU A 1 208 ? 13.629 0.632 -29.277 1.00 76.88 208 LEU A CA 1
ATOM 1648 C C . LEU A 1 208 ? 13.206 0.017 -30.619 1.00 76.88 208 LEU A C 1
ATOM 1650 O O . LEU A 1 208 ? 13.992 -0.685 -31.255 1.00 76.88 208 LEU A O 1
ATOM 1654 N N . VAL A 1 209 ? 11.999 0.327 -31.098 1.00 83.75 209 VAL A N 1
ATOM 1655 C CA . VAL A 1 209 ? 11.487 -0.177 -32.378 1.00 83.75 209 VAL A CA 1
ATOM 1656 C C . VAL A 1 209 ? 12.296 0.390 -33.547 1.00 83.75 209 VAL A C 1
ATOM 1658 O O . VAL A 1 209 ? 12.639 -0.332 -34.488 1.00 83.75 209 VAL A O 1
ATOM 1661 N N . SER A 1 210 ? 12.704 1.658 -33.477 1.00 80.69 210 SER A N 1
ATOM 1662 C CA . SER A 1 210 ? 13.583 2.263 -34.483 1.00 80.69 210 SER A CA 1
ATOM 1663 C C . SER A 1 210 ? 14.969 1.596 -34.541 1.00 80.69 210 SER A C 1
ATOM 1665 O O . SER A 1 210 ? 15.526 1.416 -35.627 1.00 80.69 210 SER A O 1
ATOM 1667 N N . VAL A 1 211 ? 15.508 1.163 -33.395 1.00 80.44 211 VAL A N 1
ATOM 1668 C CA . VAL A 1 211 ? 16.794 0.451 -33.308 1.00 80.44 211 VAL A CA 1
ATOM 1669 C C . VAL A 1 211 ? 16.660 -0.971 -33.849 1.00 80.44 211 VAL A C 1
ATOM 1671 O O . VAL A 1 211 ? 17.475 -1.385 -34.675 1.00 80.44 211 VAL A O 1
ATOM 1674 N N . VAL A 1 212 ? 15.601 -1.691 -33.466 1.00 84.12 212 VAL A N 1
ATOM 1675 C CA . VAL A 1 212 ? 15.322 -3.050 -33.955 1.00 84.12 212 VAL A CA 1
ATOM 1676 C C . VAL A 1 212 ? 15.113 -3.052 -35.466 1.00 84.12 212 VAL A C 1
ATOM 1678 O O . VAL A 1 212 ? 15.738 -3.847 -36.155 1.00 84.12 212 VAL A O 1
ATOM 1681 N N . THR A 1 213 ? 14.338 -2.116 -36.017 1.00 84.94 213 THR A N 1
ATOM 1682 C CA . THR A 1 213 ? 14.125 -2.026 -37.474 1.00 84.94 213 THR A CA 1
ATOM 1683 C C . THR A 1 213 ? 15.396 -1.640 -38.236 1.00 84.94 213 THR A C 1
ATOM 1685 O O . THR A 1 213 ? 15.620 -2.111 -39.351 1.00 84.94 213 THR A O 1
ATOM 1688 N N . LYS A 1 214 ? 16.276 -0.808 -37.659 1.00 82.44 214 LYS A N 1
ATOM 1689 C CA . LYS A 1 214 ? 17.609 -0.541 -38.227 1.00 82.44 214 LYS A CA 1
ATOM 1690 C C . LYS A 1 214 ? 18.493 -1.792 -38.184 1.00 82.44 214 LYS A C 1
ATOM 1692 O O . LYS A 1 214 ? 19.192 -2.062 -39.161 1.00 82.44 214 LYS A O 1
ATOM 1697 N N . MET A 1 215 ? 18.458 -2.556 -37.093 1.00 80.25 215 MET A N 1
ATOM 1698 C CA . MET A 1 215 ? 19.214 -3.801 -36.951 1.00 80.25 215 MET A CA 1
ATOM 1699 C C . MET A 1 215 ? 18.691 -4.882 -37.899 1.00 80.25 215 MET A C 1
ATOM 1701 O O . MET A 1 215 ? 19.488 -5.512 -38.577 1.00 80.25 215 MET A O 1
ATOM 1705 N N . GLU A 1 216 ? 17.377 -5.009 -38.057 1.00 84.62 216 GLU A N 1
ATOM 1706 C CA . GLU A 1 216 ? 16.724 -5.887 -39.030 1.00 84.62 216 GLU A CA 1
ATOM 1707 C C . GLU A 1 216 ? 17.133 -5.539 -40.465 1.00 84.62 216 GLU A C 1
ATOM 1709 O O . GLU A 1 216 ? 17.510 -6.424 -41.227 1.00 84.62 216 GLU A O 1
ATOM 1714 N N . ARG A 1 217 ? 17.182 -4.247 -40.827 1.00 83.00 217 ARG A N 1
ATOM 1715 C CA . ARG A 1 217 ? 17.726 -3.817 -42.129 1.00 83.00 217 ARG A CA 1
ATOM 1716 C C . ARG A 1 217 ? 19.201 -4.186 -42.284 1.00 83.00 217 ARG A C 1
ATOM 1718 O O . ARG A 1 217 ? 19.594 -4.630 -43.355 1.00 83.00 217 ARG A O 1
ATOM 1725 N N . ARG A 1 218 ? 20.025 -4.022 -41.242 1.00 76.56 218 ARG A N 1
ATOM 1726 C CA . ARG A 1 218 ? 21.442 -4.434 -41.271 1.00 76.56 218 ARG A CA 1
ATOM 1727 C C . ARG A 1 218 ? 21.597 -5.958 -41.377 1.00 76.56 218 ARG A C 1
ATOM 1729 O O . ARG A 1 218 ? 22.473 -6.411 -42.102 1.00 76.56 218 ARG A O 1
ATOM 1736 N N . VAL A 1 219 ? 20.725 -6.736 -40.736 1.00 82.25 219 VAL A N 1
ATOM 1737 C CA . VAL A 1 219 ? 20.662 -8.204 -40.849 1.00 82.25 219 VAL A CA 1
ATOM 1738 C C . VAL A 1 219 ? 20.187 -8.636 -42.236 1.00 82.25 219 VAL A C 1
ATOM 1740 O O . VAL A 1 219 ? 20.767 -9.540 -42.819 1.00 82.25 219 VAL A O 1
ATOM 1743 N N . ALA A 1 220 ? 19.226 -7.936 -42.833 1.00 81.12 220 ALA A N 1
ATOM 1744 C CA . ALA A 1 220 ? 18.805 -8.177 -44.212 1.00 81.12 220 ALA A CA 1
ATOM 1745 C C . ALA A 1 220 ? 19.900 -7.835 -45.245 1.00 81.12 220 ALA A C 1
ATOM 1747 O O . ALA A 1 220 ? 19.909 -8.374 -46.350 1.00 81.12 220 ALA A O 1
ATOM 1748 N N . LEU A 1 221 ? 20.836 -6.942 -44.899 1.00 76.06 221 LEU A N 1
ATOM 1749 C CA . LEU A 1 221 ? 22.020 -6.646 -45.713 1.00 76.06 221 LEU A CA 1
ATOM 1750 C C . LEU A 1 221 ? 23.139 -7.691 -45.544 1.00 76.06 221 LEU A C 1
ATOM 1752 O O . LEU A 1 221 ? 23.974 -7.817 -46.447 1.00 76.06 221 LEU A O 1
ATOM 1756 N N . LEU A 1 222 ? 23.133 -8.464 -44.447 1.00 73.25 222 LEU A N 1
ATOM 1757 C CA . LEU A 1 222 ? 24.031 -9.597 -44.168 1.00 73.25 222 LEU A CA 1
ATOM 1758 C C . LEU A 1 222 ? 23.655 -10.847 -44.997 1.00 73.25 222 LEU A C 1
ATOM 1760 O O . LEU A 1 222 ? 23.576 -11.959 -44.484 1.00 73.25 222 LEU A O 1
ATOM 1764 N N . ASN A 1 223 ? 23.452 -10.674 -46.304 1.00 77.31 223 ASN A N 1
ATOM 1765 C CA . ASN A 1 223 ? 23.358 -11.784 -47.252 1.00 77.31 223 ASN A CA 1
ATOM 1766 C C . ASN A 1 223 ? 24.744 -12.422 -47.451 1.00 77.31 223 ASN A C 1
ATOM 1768 O O . ASN A 1 223 ? 25.749 -11.709 -47.510 1.00 77.31 223 ASN A O 1
ATOM 1772 N N . GLU A 1 224 ? 24.795 -13.747 -47.608 1.00 78.50 224 GLU A N 1
ATOM 1773 C CA . GLU A 1 224 ? 26.028 -14.556 -47.699 1.00 78.50 224 GLU A CA 1
ATOM 1774 C C . GLU A 1 224 ? 27.037 -14.009 -48.730 1.00 78.50 224 GLU A C 1
ATOM 1776 O O . GLU A 1 224 ? 28.230 -13.900 -48.456 1.00 78.50 224 GLU A O 1
ATOM 1781 N N . THR A 1 225 ? 26.545 -13.507 -49.866 1.00 75.62 225 THR A N 1
ATOM 1782 C CA . THR A 1 225 ? 27.366 -12.909 -50.932 1.00 75.62 225 THR A CA 1
ATOM 1783 C C . THR A 1 225 ? 28.032 -11.585 -50.539 1.00 75.62 225 THR A C 1
ATOM 1785 O O . THR A 1 225 ? 29.155 -11.301 -50.954 1.00 75.62 225 THR A O 1
ATOM 1788 N N . ASN A 1 226 ? 27.356 -10.753 -49.739 1.00 76.12 226 ASN A N 1
ATOM 1789 C CA . ASN A 1 226 ? 27.918 -9.499 -49.233 1.00 76.12 226 ASN A CA 1
ATOM 1790 C C . ASN A 1 226 ? 28.865 -9.763 -48.059 1.00 76.12 226 ASN A C 1
ATOM 1792 O O . ASN A 1 226 ? 29.853 -9.049 -47.900 1.00 76.12 226 ASN A O 1
ATOM 1796 N N . LEU A 1 227 ? 28.590 -10.799 -47.262 1.00 80.75 227 LEU A N 1
ATOM 1797 C CA . LEU A 1 227 ? 29.413 -11.200 -46.126 1.00 80.75 227 LEU A CA 1
ATOM 1798 C C . LEU A 1 227 ? 30.788 -11.697 -46.584 1.00 80.75 227 LEU A C 1
ATOM 1800 O O . LEU A 1 227 ? 31.790 -11.296 -45.996 1.00 80.75 227 LEU A O 1
ATOM 1804 N N . ASP A 1 228 ? 30.865 -12.458 -47.677 1.00 83.62 228 ASP A N 1
ATOM 1805 C CA . ASP A 1 228 ? 32.146 -12.874 -48.262 1.00 83.62 228 ASP A CA 1
ATOM 1806 C C . ASP A 1 228 ? 32.953 -11.693 -48.821 1.00 83.62 228 ASP A C 1
ATOM 1808 O O . ASP A 1 228 ? 34.156 -11.576 -48.563 1.00 83.62 228 ASP A O 1
ATOM 1812 N N . ALA A 1 229 ? 32.301 -10.755 -49.515 1.00 82.25 229 ALA A N 1
ATOM 1813 C CA . ALA A 1 229 ? 32.958 -9.544 -50.009 1.00 82.25 229 ALA A CA 1
ATOM 1814 C C . ALA A 1 229 ? 33.469 -8.648 -48.863 1.00 82.25 229 ALA A C 1
ATOM 1816 O O . ALA A 1 229 ? 34.571 -8.094 -48.945 1.00 82.25 229 ALA A O 1
ATOM 1817 N N . ILE A 1 230 ? 32.693 -8.525 -47.781 1.00 82.00 230 ILE A N 1
ATOM 1818 C CA . ILE A 1 230 ? 33.090 -7.800 -46.570 1.00 82.00 230 ILE A CA 1
ATOM 1819 C C . ILE A 1 230 ? 34.232 -8.537 -45.872 1.00 82.00 230 ILE A C 1
ATOM 1821 O O . ILE A 1 230 ? 35.228 -7.905 -45.560 1.00 82.00 230 ILE A O 1
ATOM 1825 N N . LYS A 1 231 ? 34.172 -9.862 -45.714 1.00 85.88 231 LYS A N 1
ATOM 1826 C CA . LYS A 1 231 ? 35.226 -10.672 -45.086 1.00 85.88 231 LYS A CA 1
ATOM 1827 C C . LYS A 1 231 ? 36.574 -10.513 -45.787 1.00 85.88 231 LYS A C 1
ATOM 1829 O O . LYS A 1 231 ? 37.588 -10.347 -45.116 1.00 85.88 231 LYS A O 1
ATOM 1834 N N . VAL A 1 232 ? 36.600 -10.511 -47.122 1.00 88.12 232 VAL A N 1
ATOM 1835 C CA . VAL A 1 232 ? 37.835 -10.280 -47.892 1.00 88.12 232 VAL A CA 1
ATOM 1836 C C . VAL A 1 232 ? 38.392 -8.875 -47.639 1.00 88.12 232 VAL A C 1
ATOM 1838 O O . VAL A 1 232 ? 39.584 -8.733 -47.365 1.00 88.12 232 VAL A O 1
ATOM 1841 N N . ARG A 1 233 ? 37.544 -7.838 -47.663 1.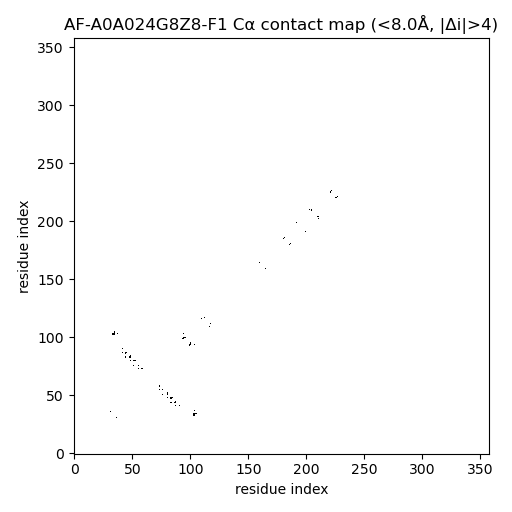00 86.12 233 ARG A N 1
ATOM 1842 C CA . ARG A 1 233 ? 37.967 -6.450 -47.392 1.00 86.12 233 ARG A CA 1
ATOM 1843 C C . ARG A 1 233 ? 38.391 -6.235 -45.941 1.00 86.12 233 ARG A C 1
ATOM 1845 O O . ARG A 1 233 ? 39.402 -5.588 -45.700 1.00 86.12 233 ARG A O 1
ATOM 1852 N N . THR A 1 234 ? 37.666 -6.799 -44.981 1.00 88.38 234 THR A N 1
ATOM 1853 C CA . THR A 1 234 ? 38.001 -6.740 -43.556 1.00 88.38 234 THR A CA 1
ATOM 1854 C C . THR A 1 234 ? 39.304 -7.476 -43.284 1.00 88.38 234 THR A C 1
ATOM 1856 O O . THR A 1 234 ? 40.124 -6.953 -42.548 1.00 88.38 234 THR A O 1
ATOM 1859 N N . ASN A 1 235 ? 39.567 -8.622 -43.916 1.00 90.69 235 ASN A N 1
ATOM 1860 C CA . ASN A 1 235 ? 40.859 -9.303 -43.787 1.00 90.69 235 ASN A CA 1
ATOM 1861 C C . ASN A 1 235 ? 42.014 -8.470 -44.362 1.00 90.69 235 ASN A C 1
ATOM 1863 O O . ASN A 1 235 ? 43.086 -8.427 -43.759 1.00 90.69 235 ASN A O 1
ATOM 1867 N N . ALA A 1 236 ? 41.799 -7.776 -45.485 1.00 90.94 236 ALA A N 1
ATOM 1868 C CA . ALA A 1 236 ? 42.780 -6.837 -46.027 1.00 90.94 236 ALA A CA 1
ATOM 1869 C C . ALA A 1 236 ? 43.024 -5.655 -45.068 1.00 90.94 236 ALA A C 1
ATOM 1871 O O . ALA A 1 236 ? 44.172 -5.349 -44.758 1.00 90.94 236 ALA A O 1
ATOM 1872 N N . LEU A 1 237 ? 41.963 -5.065 -44.509 1.00 91.19 237 LEU A N 1
ATOM 1873 C CA . LEU A 1 237 ? 42.064 -3.993 -43.512 1.00 91.19 237 LEU A CA 1
ATOM 1874 C C . LEU A 1 237 ? 42.705 -4.455 -42.201 1.00 91.19 237 LEU A C 1
ATOM 1876 O O . LEU A 1 237 ? 43.508 -3.728 -41.635 1.00 91.19 237 LEU A O 1
ATOM 1880 N N . VAL A 1 238 ? 42.399 -5.657 -41.712 1.00 89.94 238 VAL A N 1
ATOM 1881 C CA . VAL A 1 238 ? 43.036 -6.240 -40.521 1.00 89.94 238 VAL A CA 1
ATOM 1882 C C . VAL A 1 238 ? 44.521 -6.456 -40.784 1.00 89.94 238 VAL A C 1
ATOM 1884 O O . VAL A 1 238 ? 45.340 -6.180 -39.909 1.00 89.94 238 VAL A O 1
ATOM 1887 N N . HIS A 1 239 ? 44.891 -6.899 -41.986 1.00 91.00 239 HIS A N 1
ATOM 1888 C CA . HIS A 1 239 ? 46.289 -7.023 -42.379 1.00 91.00 239 HIS A CA 1
ATOM 1889 C C . HIS A 1 239 ? 46.989 -5.654 -42.407 1.00 91.00 239 HIS A C 1
ATOM 1891 O O . HIS A 1 239 ? 48.051 -5.504 -41.802 1.00 91.00 239 HIS A O 1
ATOM 1897 N N . GLU A 1 240 ? 46.379 -4.636 -43.017 1.00 89.06 240 GLU A N 1
ATOM 1898 C CA . GLU A 1 240 ? 46.894 -3.260 -43.008 1.00 89.06 240 GLU A CA 1
ATOM 1899 C C . GLU A 1 240 ? 46.974 -2.672 -41.591 1.00 89.06 240 GLU A C 1
ATOM 1901 O O . GLU A 1 240 ? 47.990 -2.089 -41.226 1.00 89.06 240 GLU A O 1
ATOM 1906 N N . PHE A 1 241 ? 45.969 -2.892 -40.744 1.00 86.88 241 PHE A N 1
ATOM 1907 C CA . PHE A 1 241 ? 45.955 -2.445 -39.352 1.00 86.88 241 PHE A CA 1
ATOM 1908 C C . PHE A 1 241 ? 47.005 -3.168 -38.505 1.00 86.88 241 PHE A C 1
ATOM 1910 O O . PHE A 1 241 ? 47.630 -2.565 -37.636 1.00 86.88 241 PHE A O 1
ATOM 1917 N N . THR A 1 242 ? 47.249 -4.450 -38.772 1.00 86.81 242 THR A N 1
ATOM 1918 C CA . THR A 1 242 ? 48.324 -5.215 -38.129 1.00 86.81 242 THR A CA 1
ATOM 1919 C C . THR A 1 242 ? 49.688 -4.686 -38.559 1.00 86.81 242 THR A C 1
ATOM 1921 O O . THR A 1 242 ? 50.580 -4.553 -37.723 1.00 86.81 242 THR A O 1
ATOM 1924 N N . LEU A 1 243 ? 49.860 -4.333 -39.837 1.00 86.19 243 LEU A N 1
ATOM 1925 C CA . LEU A 1 243 ? 51.073 -3.670 -40.317 1.00 86.19 243 LEU A CA 1
ATOM 1926 C C . LEU A 1 243 ? 51.246 -2.286 -39.685 1.00 86.19 243 LEU A C 1
ATOM 1928 O O . LEU A 1 243 ? 52.335 -1.985 -39.212 1.00 86.19 243 LEU A O 1
ATOM 1932 N N . LEU A 1 244 ? 50.185 -1.481 -39.594 1.00 81.69 244 LEU A N 1
ATOM 1933 C CA . LEU A 1 244 ? 50.205 -0.177 -38.925 1.00 81.69 244 LEU A CA 1
ATOM 1934 C C . LEU A 1 244 ? 50.473 -0.299 -37.424 1.00 81.69 244 LEU A C 1
ATOM 1936 O O . LEU A 1 244 ? 51.199 0.519 -36.871 1.00 81.69 244 LEU A O 1
ATOM 1940 N N . SER A 1 245 ? 49.943 -1.327 -36.764 1.00 78.31 245 SER A N 1
ATOM 1941 C CA . SER A 1 245 ? 50.192 -1.601 -35.347 1.00 78.31 245 SER A CA 1
ATOM 1942 C C . SER A 1 245 ? 51.642 -2.006 -35.114 1.00 78.31 245 SER A C 1
ATOM 1944 O O . SER A 1 245 ? 52.279 -1.462 -34.219 1.00 78.31 245 SER A O 1
ATOM 1946 N N . LYS A 1 246 ? 52.196 -2.874 -35.971 1.00 79.50 246 LYS A N 1
ATOM 1947 C CA . LYS A 1 246 ? 53.624 -3.232 -35.966 1.00 79.50 246 LYS A CA 1
ATOM 1948 C C . LYS A 1 246 ? 54.514 -2.027 -36.265 1.00 79.50 246 LYS A C 1
ATOM 1950 O O . LYS A 1 246 ? 55.536 -1.847 -35.612 1.00 79.50 246 LYS A O 1
ATOM 1955 N N . LEU A 1 247 ? 54.116 -1.172 -37.207 1.00 75.31 247 LEU A N 1
ATOM 1956 C CA . LEU A 1 247 ? 54.856 0.034 -37.568 1.00 75.31 247 LEU A CA 1
ATOM 1957 C C . LEU A 1 247 ? 54.826 1.057 -36.426 1.00 75.31 247 LEU A C 1
ATOM 1959 O O . LEU A 1 247 ? 55.872 1.574 -36.052 1.00 75.31 247 LEU A O 1
ATOM 1963 N N . LYS A 1 248 ? 53.668 1.257 -35.792 1.00 69.25 248 LYS A N 1
ATOM 1964 C CA . LYS A 1 248 ? 53.493 2.110 -34.609 1.00 69.25 248 LYS A CA 1
ATOM 1965 C C . LYS A 1 248 ? 54.231 1.571 -33.383 1.00 69.25 248 LYS A C 1
ATOM 1967 O O . LYS A 1 248 ? 54.780 2.349 -32.615 1.00 69.25 248 LYS A O 1
ATOM 1972 N N . GLU A 1 249 ? 54.273 0.256 -33.207 1.00 64.38 249 GLU A N 1
ATOM 1973 C CA . GLU A 1 249 ? 55.062 -0.411 -32.169 1.00 64.38 249 GLU A CA 1
ATOM 1974 C C . GLU A 1 249 ? 56.570 -0.285 -32.416 1.00 64.38 249 GLU A C 1
ATOM 1976 O O . GLU A 1 249 ? 57.330 -0.141 -31.465 1.00 64.38 249 GLU A O 1
ATOM 1981 N N . SER A 1 250 ? 56.995 -0.250 -33.682 1.00 61.75 250 SER A N 1
ATOM 1982 C CA . SER A 1 250 ? 58.391 -0.004 -34.053 1.00 61.75 250 SER A CA 1
ATOM 1983 C C . SER A 1 250 ? 58.798 1.478 -34.029 1.00 61.75 250 SER A C 1
ATOM 1985 O O . SER A 1 250 ? 59.975 1.773 -33.840 1.00 61.75 250 SER A O 1
ATOM 1987 N N . SER A 1 251 ? 57.855 2.416 -34.206 1.00 56.12 251 SER A N 1
ATOM 1988 C CA . SER A 1 251 ? 58.138 3.855 -34.342 1.00 56.12 251 SER A CA 1
ATOM 1989 C C . SER A 1 251 ? 57.870 4.673 -33.077 1.00 56.12 251 SER A C 1
ATOM 1991 O O . SER A 1 251 ? 58.441 5.749 -32.919 1.00 56.12 251 SER A O 1
ATOM 1993 N N . ALA A 1 252 ? 56.997 4.209 -32.180 1.00 53.03 252 ALA A N 1
ATOM 1994 C CA . ALA A 1 252 ? 56.662 4.904 -30.945 1.00 53.03 252 ALA A CA 1
ATOM 1995 C C . ALA A 1 252 ? 57.207 4.129 -29.741 1.00 53.03 252 ALA A C 1
ATOM 1997 O O . ALA A 1 252 ? 56.623 3.149 -29.281 1.00 53.03 252 ALA A O 1
ATOM 1998 N N . SER A 1 253 ? 58.336 4.620 -29.230 1.00 51.16 253 SER A N 1
ATOM 1999 C CA . SER A 1 253 ? 58.863 4.342 -27.893 1.00 51.16 253 SER A CA 1
ATOM 2000 C C . SER A 1 253 ? 57.741 4.171 -26.854 1.00 51.16 253 SER A C 1
ATOM 2002 O O . SER A 1 253 ? 56.775 4.939 -26.832 1.00 51.16 253 SER A O 1
ATOM 2004 N N . HIS A 1 254 ? 57.915 3.169 -25.988 1.00 54.19 254 HIS A N 1
ATOM 2005 C CA . HIS A 1 254 ? 57.078 2.674 -24.879 1.00 54.19 254 HIS A CA 1
ATOM 2006 C C . HIS A 1 254 ? 56.293 3.711 -24.035 1.00 54.19 254 HIS A C 1
ATOM 2008 O O . HIS A 1 254 ? 55.393 3.335 -23.289 1.00 54.19 254 HIS A O 1
ATOM 2014 N N . ILE A 1 255 ? 56.599 5.002 -24.152 1.00 55.00 255 ILE A N 1
ATOM 2015 C CA . ILE A 1 255 ? 56.037 6.120 -23.384 1.00 55.00 255 ILE A CA 1
ATOM 2016 C C . ILE A 1 255 ? 54.602 6.479 -23.823 1.00 55.00 255 ILE A C 1
ATOM 2018 O O . ILE A 1 255 ? 53.812 6.952 -23.014 1.00 55.00 255 ILE A O 1
ATOM 2022 N N . SER A 1 256 ? 54.215 6.224 -25.080 1.00 56.81 256 SER A N 1
ATOM 2023 C CA . SER A 1 256 ? 52.892 6.638 -25.591 1.00 56.81 256 SER A CA 1
ATOM 2024 C C . SER A 1 256 ? 51.758 5.623 -25.369 1.00 56.81 256 SER A C 1
ATOM 2026 O O . SER A 1 256 ? 50.596 5.975 -25.574 1.00 56.81 256 SER A O 1
ATOM 2028 N N . LYS A 1 257 ? 52.062 4.366 -25.010 1.00 59.44 257 LYS A N 1
ATOM 2029 C CA . LYS A 1 257 ? 51.040 3.325 -24.775 1.00 59.44 257 LYS A CA 1
ATOM 2030 C C . LYS A 1 257 ? 50.478 3.403 -23.347 1.00 59.44 257 LYS A C 1
ATOM 2032 O O . LYS A 1 257 ? 49.265 3.459 -23.199 1.00 59.44 257 LYS A O 1
ATOM 2037 N N . SER A 1 258 ? 51.350 3.531 -22.336 1.00 61.25 258 SER A N 1
ATOM 2038 C CA . SER A 1 258 ? 50.940 3.672 -20.923 1.00 61.25 258 SER A CA 1
ATOM 2039 C C . SER A 1 258 ? 50.079 4.913 -20.704 1.00 61.25 258 SER A C 1
ATOM 2041 O O . SER A 1 258 ? 49.001 4.819 -20.137 1.00 61.25 258 SER A O 1
ATOM 2043 N N . SER A 1 259 ? 50.485 6.060 -21.259 1.00 65.69 259 SER A N 1
ATOM 2044 C CA . SER A 1 259 ? 49.732 7.310 -21.109 1.00 65.69 259 SER A CA 1
ATOM 2045 C C . SER A 1 259 ? 48.357 7.270 -21.773 1.00 65.69 259 SER A C 1
ATOM 2047 O O . SER A 1 259 ? 47.425 7.893 -21.285 1.00 65.69 259 SER A O 1
ATOM 2049 N N . ARG A 1 260 ? 48.185 6.523 -22.869 1.00 69.62 260 ARG A N 1
ATOM 2050 C CA . ARG A 1 260 ? 46.883 6.375 -23.533 1.00 69.62 260 ARG A CA 1
ATOM 2051 C C . ARG A 1 260 ? 45.932 5.477 -22.741 1.00 69.62 260 ARG A C 1
ATOM 2053 O O . ARG A 1 260 ? 44.752 5.804 -22.657 1.00 69.62 260 ARG A O 1
ATOM 2060 N N . ASP A 1 261 ? 46.433 4.387 -22.170 1.00 73.25 261 ASP A N 1
ATOM 2061 C CA . ASP A 1 261 ? 45.628 3.499 -21.327 1.00 73.25 261 ASP A CA 1
ATOM 2062 C C . ASP A 1 261 ? 45.293 4.165 -19.979 1.00 73.25 261 ASP A C 1
ATOM 2064 O O . ASP A 1 261 ? 44.165 4.055 -19.502 1.00 73.25 261 ASP A O 1
ATOM 2068 N N . GLU A 1 262 ? 46.230 4.933 -19.412 1.00 78.94 262 GLU A N 1
ATOM 2069 C CA . GLU A 1 262 ? 46.014 5.769 -18.225 1.00 78.94 262 GLU A CA 1
ATOM 2070 C C . GLU A 1 262 ? 44.983 6.872 -18.486 1.00 78.94 262 GLU A C 1
ATOM 2072 O O . GLU A 1 262 ? 44.061 7.025 -17.691 1.00 78.94 262 GLU A O 1
ATOM 2077 N N . ASN A 1 263 ? 45.072 7.582 -19.617 1.00 78.81 263 ASN A N 1
ATOM 2078 C CA . ASN A 1 263 ? 44.081 8.592 -20.002 1.00 78.81 263 ASN A CA 1
ATOM 2079 C C . ASN A 1 263 ? 42.698 7.970 -20.232 1.00 78.81 263 ASN A C 1
ATOM 2081 O O . ASN A 1 263 ? 41.710 8.510 -19.759 1.00 78.81 263 ASN A O 1
ATOM 2085 N N . HIS A 1 264 ? 42.616 6.793 -20.856 1.00 81.38 264 HIS A N 1
ATOM 2086 C CA . HIS A 1 264 ? 41.346 6.081 -21.018 1.00 81.38 264 HIS A CA 1
ATOM 2087 C C . HIS A 1 264 ? 40.757 5.613 -19.675 1.00 81.38 264 HIS A C 1
ATOM 2089 O O . HIS A 1 264 ? 39.539 5.598 -19.496 1.00 81.38 264 HIS A O 1
ATOM 2095 N N . MET A 1 265 ? 41.602 5.237 -18.711 1.00 83.88 265 MET A N 1
ATOM 2096 C CA . MET A 1 265 ? 41.151 4.930 -17.353 1.00 83.88 265 MET A CA 1
ATOM 2097 C C . MET A 1 265 ? 40.702 6.193 -16.609 1.00 83.88 265 MET A C 1
ATOM 2099 O O . MET A 1 265 ? 39.736 6.131 -15.850 1.00 83.88 265 MET A O 1
ATOM 2103 N N . LEU A 1 266 ? 41.363 7.327 -16.852 1.00 87.50 266 LEU A N 1
ATOM 2104 C CA . LEU A 1 266 ? 40.993 8.632 -16.311 1.00 87.50 266 LEU A CA 1
ATOM 2105 C C . LEU A 1 266 ? 39.642 9.101 -16.864 1.00 87.50 266 LEU A C 1
ATOM 2107 O 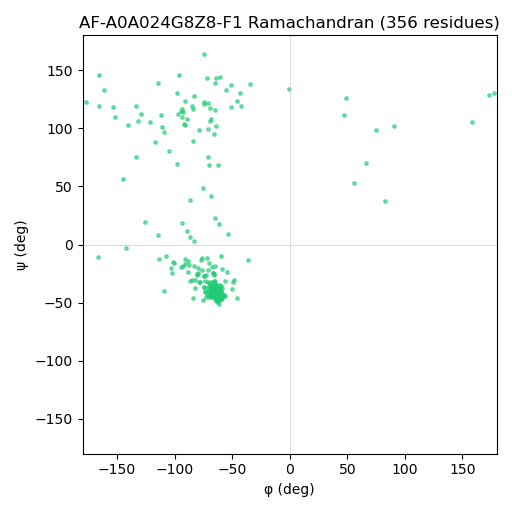O . LEU A 1 266 ? 38.785 9.511 -16.088 1.00 87.50 266 LEU A O 1
ATOM 2111 N N . ASP A 1 267 ? 39.426 8.954 -18.171 1.00 85.81 267 ASP A N 1
ATOM 2112 C CA . ASP A 1 267 ? 38.170 9.289 -18.845 1.00 85.81 267 ASP A CA 1
ATOM 2113 C C . ASP A 1 267 ? 37.021 8.413 -18.324 1.00 85.81 267 ASP A C 1
ATOM 2115 O O . ASP A 1 267 ? 35.959 8.922 -17.974 1.00 85.81 267 ASP A O 1
ATOM 2119 N N . GLN A 1 268 ? 37.250 7.105 -18.145 1.00 86.19 268 GLN A N 1
ATOM 2120 C CA . GLN A 1 268 ? 36.267 6.212 -17.515 1.00 86.19 268 GLN A CA 1
ATOM 2121 C C . GLN A 1 268 ? 35.981 6.566 -16.053 1.00 86.19 268 GLN A C 1
ATOM 2123 O O . GLN A 1 268 ? 34.866 6.358 -15.569 1.00 86.19 268 GLN A O 1
ATOM 2128 N N . LEU A 1 269 ? 36.991 7.027 -15.311 1.00 85.50 269 LEU A N 1
ATOM 2129 C CA . LEU A 1 269 ? 36.808 7.455 -13.929 1.00 85.50 269 LEU A CA 1
ATOM 2130 C C . LEU A 1 269 ? 35.996 8.750 -13.879 1.00 85.50 269 LEU A C 1
ATOM 2132 O O . LEU A 1 269 ? 35.123 8.874 -13.025 1.00 85.50 269 LEU A O 1
ATOM 2136 N N . TYR A 1 270 ? 36.251 9.669 -14.809 1.00 88.12 270 TYR A N 1
ATOM 2137 C CA . TYR A 1 270 ? 35.524 10.924 -14.940 1.00 88.12 270 TYR A CA 1
ATOM 2138 C C . TYR A 1 270 ? 34.057 10.687 -15.311 1.00 88.12 270 TYR A C 1
ATOM 2140 O O . TYR A 1 270 ? 33.172 11.219 -14.651 1.00 88.12 270 TYR A O 1
ATOM 2148 N N . GLU A 1 271 ? 33.786 9.803 -16.273 1.00 85.06 271 GLU A N 1
ATOM 2149 C CA . GLU A 1 271 ? 32.423 9.419 -16.660 1.00 85.06 271 GLU A CA 1
ATOM 2150 C C . GLU A 1 271 ? 31.658 8.775 -15.490 1.00 85.06 271 GLU A C 1
ATOM 2152 O O . GLU A 1 271 ? 30.512 9.125 -15.200 1.00 85.06 271 GLU A O 1
ATOM 2157 N N . LYS A 1 272 ? 32.311 7.872 -14.744 1.00 83.00 272 LYS A N 1
ATOM 2158 C CA . LYS A 1 272 ? 31.715 7.270 -13.543 1.00 83.00 272 LYS A CA 1
ATOM 2159 C C . LYS A 1 272 ? 31.474 8.298 -12.447 1.00 83.00 272 LYS A C 1
ATOM 2161 O O . LYS A 1 272 ? 30.421 8.255 -11.819 1.00 83.00 272 LYS A O 1
ATOM 2166 N N . LEU A 1 273 ? 32.419 9.203 -12.215 1.00 86.50 273 LEU A N 1
ATOM 2167 C CA . LEU A 1 273 ? 32.278 10.253 -11.213 1.00 86.50 273 LEU A CA 1
ATOM 2168 C C . LEU A 1 273 ? 31.111 11.180 -11.564 1.00 86.50 273 LEU A C 1
ATOM 2170 O O . LEU A 1 273 ? 30.281 11.445 -10.701 1.00 86.50 273 LEU A O 1
ATOM 2174 N N . GLN A 1 274 ? 30.984 11.555 -12.836 1.00 84.19 274 GLN A N 1
ATOM 2175 C CA . GLN A 1 274 ? 29.877 12.364 -13.333 1.00 84.19 274 GLN A CA 1
ATOM 2176 C C . GLN A 1 274 ? 28.525 11.657 -13.146 1.00 84.19 274 GLN A C 1
ATOM 2178 O O . GLN A 1 274 ? 27.582 12.266 -12.655 1.00 84.19 274 GLN A O 1
ATOM 2183 N N . SER A 1 275 ? 28.442 10.349 -13.423 1.00 80.06 275 SER A N 1
ATOM 2184 C CA . SER A 1 275 ? 27.212 9.570 -13.186 1.00 80.06 275 SER A CA 1
ATOM 2185 C C . SER A 1 275 ? 26.835 9.433 -11.703 1.00 80.06 275 SER A C 1
ATOM 2187 O O . SER A 1 275 ? 25.670 9.228 -11.366 1.00 80.06 275 SER A O 1
ATOM 2189 N N . VAL A 1 276 ? 27.822 9.519 -10.805 1.00 83.94 276 VAL A N 1
ATOM 2190 C CA . VAL A 1 276 ? 27.617 9.421 -9.356 1.00 83.94 276 VAL A CA 1
ATOM 2191 C C . VAL A 1 276 ? 27.271 10.779 -8.760 1.00 83.94 276 VAL A C 1
ATOM 2193 O O . VAL A 1 276 ? 26.508 10.815 -7.802 1.00 83.94 276 VAL A O 1
ATOM 2196 N N . GLU A 1 277 ? 27.773 11.881 -9.316 1.00 83.75 277 GLU A N 1
ATOM 2197 C CA . GLU A 1 277 ? 27.498 13.236 -8.829 1.00 83.75 277 GLU A CA 1
ATOM 2198 C C . GLU A 1 277 ? 26.001 13.579 -8.895 1.00 83.75 277 GLU A C 1
ATOM 2200 O O . GLU A 1 277 ? 25.443 14.063 -7.907 1.00 83.75 277 GLU A O 1
ATOM 2205 N N . ASP A 1 278 ? 25.315 13.180 -9.971 1.00 77.88 278 ASP A N 1
ATOM 2206 C CA . ASP A 1 278 ? 23.860 13.346 -10.114 1.00 77.88 278 ASP A CA 1
ATOM 2207 C C . ASP A 1 278 ? 23.063 12.575 -9.042 1.00 77.88 278 ASP A C 1
ATOM 2209 O O . ASP A 1 278 ? 22.029 13.036 -8.550 1.00 77.88 278 ASP A O 1
ATOM 2213 N N . VAL A 1 279 ? 23.549 11.396 -8.639 1.00 78.69 279 VAL A N 1
ATOM 2214 C CA . VAL A 1 279 ? 22.899 10.550 -7.623 1.00 78.69 279 VAL A CA 1
ATOM 2215 C C . VAL A 1 279 ? 23.299 10.973 -6.207 1.00 78.69 279 VAL A C 1
ATOM 2217 O O . VAL A 1 279 ? 22.495 10.862 -5.280 1.00 78.69 279 VAL A O 1
ATOM 2220 N N . ALA A 1 280 ? 24.510 11.501 -6.020 1.00 85.38 280 ALA A N 1
ATOM 2221 C CA . ALA A 1 280 ? 25.071 11.873 -4.725 1.00 85.38 280 ALA A CA 1
ATOM 2222 C C . ALA A 1 280 ? 24.227 12.934 -4.006 1.00 85.38 280 ALA A C 1
ATOM 2224 O O . ALA A 1 280 ? 24.052 12.846 -2.791 1.00 85.38 280 ALA A O 1
ATOM 2225 N N . CYS A 1 281 ? 23.627 13.875 -4.742 1.00 82.94 281 CYS A N 1
ATOM 2226 C CA . CYS A 1 281 ? 22.703 14.859 -4.173 1.00 82.94 281 CYS A CA 1
ATOM 2227 C C . CYS A 1 281 ? 21.406 14.235 -3.619 1.00 82.94 281 CYS A C 1
ATOM 2229 O O . CYS A 1 281 ? 20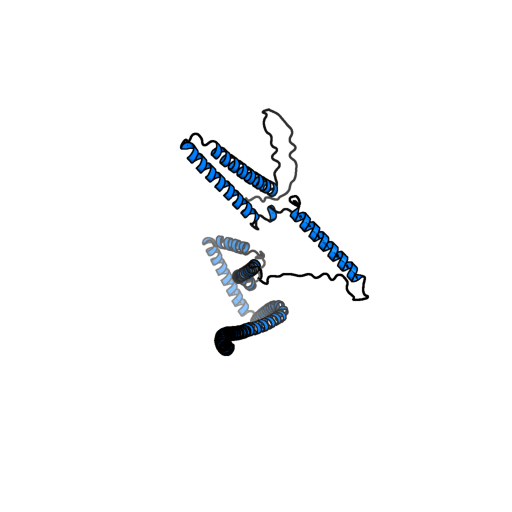.792 14.809 -2.721 1.00 82.94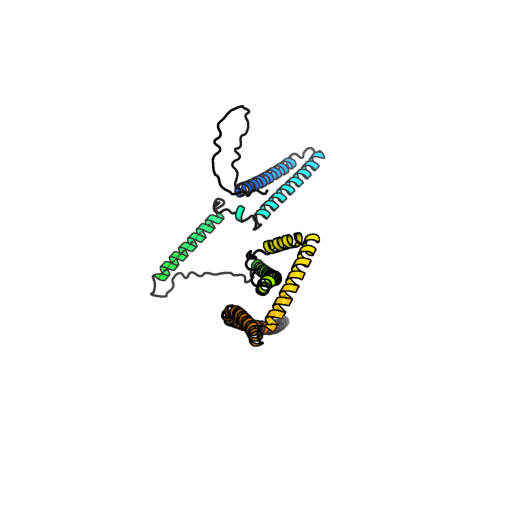 281 CYS A O 1
ATOM 2231 N N . MET A 1 282 ? 20.987 13.065 -4.113 1.00 84.88 282 MET A N 1
ATOM 2232 C CA . MET A 1 282 ? 19.760 12.378 -3.681 1.00 84.88 282 MET A CA 1
ATOM 2233 C C . MET A 1 282 ? 19.993 11.358 -2.559 1.00 84.88 282 MET A C 1
ATOM 2235 O O . MET A 1 282 ? 19.051 10.974 -1.869 1.00 84.88 282 MET A O 1
ATOM 2239 N N . VAL A 1 283 ? 21.233 10.913 -2.339 1.00 89.12 283 VAL A N 1
ATOM 2240 C CA . VAL A 1 283 ? 21.548 9.914 -1.303 1.00 89.12 283 VAL A CA 1
ATOM 2241 C C . VAL A 1 283 ? 21.137 10.367 0.108 1.00 89.12 283 VAL A C 1
ATOM 2243 O O . VAL A 1 283 ? 20.508 9.565 0.797 1.00 89.12 283 VAL A O 1
ATOM 2246 N N . PRO A 1 284 ? 21.398 11.612 0.561 1.00 89.44 284 PRO A N 1
ATOM 2247 C CA . PRO A 1 284 ? 21.010 12.036 1.907 1.00 89.44 284 PRO A CA 1
ATOM 2248 C C . PRO A 1 284 ? 19.498 11.954 2.156 1.00 89.44 284 PRO A C 1
ATOM 2250 O O . PRO A 1 284 ? 19.081 11.462 3.201 1.00 89.44 284 PRO A O 1
ATOM 2253 N N . SER A 1 285 ? 18.676 12.354 1.180 1.00 87.81 285 SER A N 1
ATOM 2254 C CA . SER A 1 285 ? 17.212 12.303 1.310 1.00 87.81 285 SER A CA 1
ATOM 2255 C C . SER A 1 285 ? 16.671 10.870 1.279 1.00 87.81 285 SER A C 1
ATOM 2257 O O . SER A 1 285 ? 15.697 10.554 1.963 1.00 87.81 285 SER A O 1
ATOM 2259 N N . LEU A 1 286 ? 17.320 9.967 0.535 1.00 90.25 286 LEU A N 1
ATOM 2260 C CA . LEU A 1 286 ? 17.008 8.537 0.573 1.00 90.25 286 LEU A CA 1
ATOM 2261 C C . LEU A 1 286 ? 17.385 7.905 1.914 1.00 90.25 286 LEU A C 1
ATOM 2263 O O . LEU A 1 286 ? 16.624 7.091 2.427 1.00 90.25 286 LEU A O 1
ATOM 2267 N N . VAL A 1 287 ? 18.526 8.281 2.494 1.00 93.94 287 VAL A N 1
ATOM 2268 C CA . VAL A 1 287 ? 18.956 7.789 3.810 1.00 93.94 287 VAL A CA 1
ATOM 2269 C C . VAL A 1 287 ? 18.010 8.273 4.909 1.00 93.94 287 VAL A C 1
ATOM 2271 O O . VAL A 1 287 ? 17.623 7.469 5.750 1.00 93.94 287 VAL A O 1
ATOM 2274 N N . GLU A 1 288 ? 17.569 9.531 4.872 1.00 91.06 288 GLU A N 1
ATOM 2275 C CA . GLU A 1 288 ? 16.555 10.059 5.797 1.00 91.06 288 GLU A CA 1
ATOM 2276 C C . GLU A 1 288 ? 15.216 9.313 5.662 1.00 91.06 288 GLU A C 1
ATOM 2278 O O . GLU A 1 288 ? 14.623 8.876 6.649 1.00 91.06 288 GLU A O 1
ATOM 2283 N N . ARG A 1 289 ? 14.760 9.058 4.428 1.00 91.81 289 ARG A N 1
ATOM 2284 C CA . ARG A 1 289 ? 13.556 8.246 4.193 1.00 91.81 289 ARG A CA 1
ATOM 2285 C C . ARG A 1 289 ? 13.722 6.806 4.684 1.00 91.81 289 ARG A C 1
ATOM 2287 O O . ARG A 1 289 ? 12.786 6.227 5.219 1.00 91.81 289 ARG A O 1
ATOM 2294 N N . LEU A 1 290 ? 14.895 6.208 4.503 1.00 91.50 290 LEU A N 1
ATOM 2295 C CA . LEU A 1 290 ? 15.172 4.861 4.998 1.00 91.50 290 LEU A CA 1
ATOM 2296 C C . LEU A 1 290 ? 15.264 4.823 6.525 1.00 91.50 290 LEU A C 1
ATOM 2298 O O . LEU A 1 290 ? 14.848 3.827 7.109 1.00 91.50 290 LEU A O 1
ATOM 2302 N N . SER A 1 291 ? 15.758 5.879 7.178 1.00 92.50 291 SER A N 1
ATOM 2303 C CA . SER A 1 291 ? 15.758 5.951 8.641 1.00 92.50 291 SER A CA 1
ATOM 2304 C C . SER A 1 291 ? 14.336 6.083 9.180 1.00 92.50 291 SER A C 1
ATOM 2306 O O . SER A 1 291 ? 13.965 5.328 10.067 1.00 92.50 291 SER A O 1
ATOM 2308 N N . THR A 1 292 ? 13.501 6.941 8.587 1.00 90.88 292 THR A N 1
ATOM 2309 C CA . THR A 1 292 ? 12.086 7.050 8.988 1.00 90.88 292 THR A CA 1
ATOM 2310 C C . THR A 1 292 ? 11.321 5.750 8.728 1.00 90.88 292 THR A C 1
ATOM 2312 O O . THR A 1 292 ? 10.522 5.324 9.558 1.00 90.88 292 THR A O 1
ATOM 2315 N N . LEU A 1 293 ? 11.609 5.059 7.620 1.00 92.56 293 LEU A N 1
ATOM 2316 C CA . LEU A 1 293 ? 11.036 3.743 7.338 1.00 92.56 293 LEU A CA 1
ATOM 2317 C C . LEU A 1 293 ? 11.530 2.669 8.322 1.00 92.56 293 LEU A C 1
ATOM 2319 O O . LEU A 1 293 ? 10.761 1.785 8.691 1.00 92.56 293 LEU A O 1
ATOM 2323 N N . LYS A 1 294 ? 12.791 2.734 8.761 1.00 92.00 294 LYS A N 1
ATOM 2324 C CA . LYS A 1 294 ? 13.330 1.863 9.814 1.00 92.00 294 LYS A CA 1
ATOM 2325 C C . LYS A 1 294 ? 12.585 2.082 11.128 1.00 92.00 294 LYS A C 1
ATOM 2327 O O . LYS A 1 294 ? 12.157 1.100 11.722 1.00 92.00 294 LYS A O 1
ATOM 2332 N N . ASP A 1 295 ? 12.396 3.332 11.539 1.00 91.00 295 ASP A N 1
ATOM 2333 C CA . ASP A 1 295 ? 11.675 3.670 12.770 1.00 91.00 295 ASP A CA 1
ATOM 2334 C C . ASP A 1 295 ? 10.217 3.182 12.694 1.00 91.00 295 ASP A C 1
ATOM 2336 O O . ASP A 1 295 ? 9.716 2.574 13.636 1.00 91.00 295 ASP A O 1
ATOM 2340 N N . PHE A 1 296 ? 9.571 3.326 11.531 1.00 91.38 296 PHE A N 1
ATOM 2341 C CA . PHE A 1 296 ? 8.244 2.759 11.275 1.00 91.38 296 PHE A CA 1
ATOM 2342 C C . PHE A 1 296 ? 8.224 1.223 11.350 1.00 91.38 296 PHE A C 1
ATOM 2344 O O . PHE A 1 296 ? 7.286 0.636 11.886 1.00 91.38 296 PHE A O 1
ATOM 2351 N N . HIS A 1 297 ? 9.244 0.541 10.821 1.00 90.88 297 HIS A N 1
ATOM 2352 C CA . HIS A 1 297 ? 9.343 -0.916 10.928 1.00 90.88 297 HIS A CA 1
ATOM 2353 C C . HIS A 1 297 ? 9.569 -1.382 12.370 1.00 90.88 297 HIS A C 1
ATOM 2355 O O . HIS A 1 297 ? 8.981 -2.387 12.769 1.00 90.88 297 HIS A O 1
ATOM 2361 N N . GLU A 1 298 ? 10.381 -0.664 13.148 1.00 90.88 298 GLU A N 1
ATOM 2362 C CA . GLU A 1 298 ? 10.561 -0.921 14.580 1.00 90.88 298 GLU A CA 1
ATOM 2363 C C . GLU A 1 298 ? 9.240 -0.710 15.336 1.00 90.88 298 GLU A C 1
ATOM 2365 O O . GLU A 1 298 ? 8.815 -1.594 16.078 1.00 90.88 298 GLU A O 1
ATOM 2370 N N . GLU A 1 299 ? 8.515 0.378 15.059 1.00 90.62 299 GLU A N 1
ATOM 2371 C CA . GLU A 1 299 ? 7.192 0.630 15.641 1.00 90.62 299 GLU A CA 1
ATOM 2372 C C . GLU A 1 299 ? 6.162 -0.440 15.242 1.00 90.62 299 GLU A C 1
ATOM 2374 O O . GLU A 1 299 ? 5.393 -0.905 16.082 1.00 90.62 299 GLU A O 1
ATOM 2379 N N . SER A 1 300 ? 6.160 -0.894 13.985 1.00 89.00 300 SER A N 1
ATOM 2380 C CA . SER A 1 300 ? 5.277 -1.973 13.527 1.00 89.00 300 SER A CA 1
ATO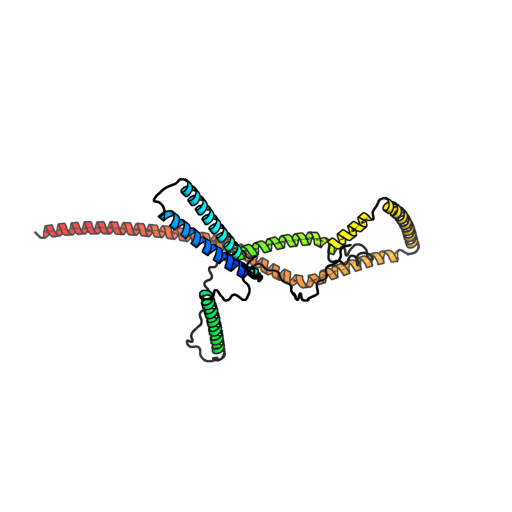M 2381 C C . SER A 1 300 ? 5.606 -3.317 14.183 1.00 89.00 300 SER A C 1
ATOM 2383 O O . SER A 1 300 ? 4.704 -4.139 14.360 1.00 89.00 300 SER A O 1
ATOM 2385 N N . MET A 1 301 ? 6.872 -3.565 14.524 1.00 88.12 301 MET A N 1
ATOM 2386 C CA . MET A 1 301 ? 7.280 -4.770 15.246 1.00 88.12 301 MET A CA 1
ATOM 2387 C C . MET A 1 301 ? 6.823 -4.707 16.708 1.00 88.12 301 MET A C 1
ATOM 2389 O O . MET A 1 301 ? 6.241 -5.671 17.213 1.00 88.12 301 MET A O 1
ATOM 2393 N N . ASP A 1 302 ? 6.975 -3.546 17.347 1.00 92.25 302 ASP A N 1
ATOM 2394 C CA . ASP A 1 302 ? 6.412 -3.266 18.669 1.00 92.25 302 ASP A CA 1
ATOM 2395 C C . ASP A 1 302 ? 4.880 -3.364 18.670 1.00 92.25 302 ASP A C 1
ATOM 2397 O O . ASP A 1 302 ? 4.286 -3.807 19.655 1.00 92.25 302 ASP A O 1
ATOM 2401 N N . TRP A 1 303 ? 4.219 -2.980 17.573 1.00 94.06 303 TRP A N 1
ATOM 2402 C CA . TRP A 1 303 ? 2.764 -3.037 17.453 1.00 94.06 303 TRP A CA 1
ATOM 2403 C C . TRP A 1 303 ? 2.230 -4.466 17.542 1.00 94.06 303 TRP A C 1
ATOM 2405 O O . TRP A 1 303 ? 1.236 -4.681 18.231 1.00 94.06 303 TRP A O 1
ATOM 2415 N N . SER A 1 304 ? 2.923 -5.450 16.956 1.00 92.44 304 SER A N 1
ATOM 2416 C CA . SER A 1 304 ? 2.570 -6.868 17.124 1.00 92.44 304 SER A CA 1
ATOM 2417 C C . SER A 1 304 ? 2.630 -7.279 18.595 1.00 92.44 304 SER A C 1
ATOM 2419 O O . SER A 1 304 ? 1.681 -7.852 19.114 1.00 92.44 304 SER A O 1
ATOM 2421 N N . GLN A 1 305 ? 3.699 -6.908 19.306 1.00 92.50 305 GLN A N 1
ATOM 2422 C CA . GLN A 1 305 ? 3.838 -7.241 20.726 1.00 92.50 305 GLN A CA 1
ATOM 2423 C C . GLN A 1 305 ? 2.797 -6.522 21.602 1.00 92.50 305 GLN A C 1
ATOM 2425 O O . GLN A 1 305 ? 2.345 -7.049 22.622 1.00 92.50 305 GLN A O 1
ATOM 2430 N N . ARG A 1 306 ? 2.433 -5.284 21.249 1.00 94.06 306 ARG A N 1
ATOM 2431 C CA . ARG A 1 306 ? 1.358 -4.544 21.923 1.00 94.06 306 ARG A CA 1
ATOM 2432 C C . ARG A 1 306 ? -0.001 -5.179 21.647 1.00 94.06 306 ARG A C 1
ATOM 2434 O O . ARG A 1 306 ? -0.808 -5.228 22.568 1.00 94.06 306 ARG A O 1
ATOM 2441 N N . LEU A 1 307 ? -0.239 -5.672 20.433 1.00 96.12 307 LEU A N 1
ATOM 2442 C CA . LEU A 1 307 ? -1.466 -6.373 20.068 1.00 96.12 307 LEU A CA 1
ATOM 2443 C C . LEU A 1 307 ? -1.613 -7.673 20.860 1.00 96.12 307 LEU A C 1
ATOM 2445 O O . LEU A 1 307 ? -2.666 -7.875 21.453 1.00 96.12 307 LEU A O 1
ATOM 2449 N N . ASP A 1 308 ? -0.545 -8.466 20.971 1.00 95.31 308 ASP A N 1
ATOM 2450 C CA . ASP A 1 308 ? -0.537 -9.686 21.787 1.00 95.31 308 ASP A CA 1
ATOM 2451 C C . ASP A 1 308 ? -0.874 -9.367 23.253 1.00 95.31 308 ASP A C 1
ATOM 2453 O O . ASP A 1 308 ? -1.727 -10.007 23.862 1.00 95.31 308 ASP A O 1
ATOM 2457 N N . ARG A 1 309 ? -0.278 -8.304 23.818 1.00 95.62 309 ARG A N 1
ATOM 2458 C CA . ARG A 1 309 ? -0.629 -7.838 25.173 1.00 95.62 309 ARG A CA 1
ATOM 2459 C C . ARG A 1 309 ? -2.089 -7.410 25.287 1.00 95.62 309 ARG A C 1
ATOM 2461 O O . ARG A 1 309 ? -2.716 -7.683 26.305 1.00 95.62 309 ARG A O 1
ATOM 2468 N N . VAL A 1 310 ? -2.626 -6.712 24.289 1.00 96.75 310 VAL A N 1
ATOM 2469 C CA . VAL A 1 310 ? -4.038 -6.305 24.286 1.00 96.75 310 VAL A CA 1
ATOM 2470 C C . VAL A 1 310 ? -4.944 -7.535 24.221 1.00 96.75 310 VAL A C 1
ATOM 2472 O O . VAL A 1 310 ? -5.921 -7.598 24.964 1.00 96.75 310 VAL A O 1
ATOM 2475 N N . GLU A 1 311 ? -4.605 -8.533 23.409 1.00 96.75 311 GLU A N 1
ATOM 2476 C CA . GLU A 1 311 ? -5.328 -9.802 23.330 1.00 96.75 311 GLU A CA 1
ATOM 2477 C C . GLU A 1 311 ? -5.304 -10.547 24.669 1.00 96.75 311 GLU A C 1
ATOM 2479 O O . GLU A 1 311 ? -6.365 -10.898 25.184 1.00 96.75 311 GLU A O 1
ATOM 2484 N N . GLU A 1 312 ? -4.136 -10.678 25.303 1.00 97.06 312 GLU A N 1
ATOM 2485 C CA . GLU A 1 312 ? -4.010 -11.249 26.649 1.00 97.06 312 GLU A CA 1
ATOM 2486 C C . GLU A 1 312 ? -4.879 -10.498 27.670 1.00 97.06 312 GLU A C 1
ATOM 2488 O O . GLU A 1 312 ? -5.584 -11.119 28.470 1.00 97.06 312 GLU A O 1
ATOM 2493 N N . THR A 1 313 ? -4.881 -9.159 27.638 1.00 96.25 313 THR A N 1
ATOM 2494 C CA . THR A 1 313 ? -5.730 -8.369 28.542 1.00 96.25 313 THR A CA 1
ATOM 2495 C C . THR A 1 313 ? -7.218 -8.530 28.246 1.00 96.25 313 THR A C 1
ATOM 2497 O O . THR A 1 313 ? -8.008 -8.575 29.185 1.00 96.25 313 THR A O 1
ATOM 2500 N N . ASN A 1 314 ? -7.616 -8.670 26.979 1.00 96.38 314 ASN A N 1
ATOM 2501 C CA . ASN A 1 314 ? -9.007 -8.901 26.597 1.00 96.38 314 ASN A CA 1
ATOM 2502 C C . ASN A 1 314 ? -9.488 -10.276 27.061 1.00 96.38 314 ASN A C 1
ATOM 2504 O O . ASN A 1 314 ? -10.571 -10.366 27.631 1.00 96.38 314 ASN A O 1
ATOM 2508 N N . ILE A 1 315 ? -8.663 -11.314 26.905 1.00 97.06 315 ILE A N 1
ATOM 2509 C CA . ILE A 1 315 ? -8.951 -12.653 27.433 1.00 97.06 315 ILE A CA 1
ATOM 2510 C C . ILE A 1 315 ? -9.098 -12.593 28.959 1.00 97.06 315 ILE A C 1
ATOM 2512 O O . ILE A 1 315 ? -10.059 -13.121 29.514 1.00 97.06 315 ILE A O 1
ATOM 2516 N N . ALA A 1 316 ? -8.198 -11.891 29.654 1.00 97.06 316 ALA A N 1
ATOM 2517 C CA . ALA A 1 316 ? -8.281 -11.738 31.106 1.00 97.06 316 ALA A CA 1
ATOM 2518 C C . ALA A 1 316 ? -9.552 -10.988 31.558 1.00 97.06 316 ALA A C 1
ATOM 2520 O O . ALA A 1 316 ? -10.163 -11.361 32.563 1.00 97.06 316 ALA A O 1
ATOM 2521 N N . ILE A 1 317 ? -9.969 -9.950 30.823 1.00 97.06 317 ILE A N 1
ATOM 2522 C CA . ILE A 1 317 ? -11.220 -9.218 31.076 1.00 97.06 317 ILE A CA 1
ATOM 2523 C C . ILE A 1 317 ? -12.432 -10.114 30.813 1.00 97.06 317 ILE A C 1
ATOM 2525 O O . ILE A 1 317 ? -13.369 -10.112 31.608 1.00 97.06 317 ILE A O 1
ATOM 2529 N N . GLU A 1 318 ? -12.421 -10.903 29.741 1.00 97.69 318 GLU A N 1
ATOM 2530 C CA . GLU A 1 318 ? -13.492 -11.850 29.433 1.00 97.69 318 GLU A CA 1
ATOM 2531 C C . GLU A 1 318 ? -13.637 -12.896 30.542 1.00 97.69 318 GLU A C 1
ATOM 2533 O O . GLU A 1 318 ? -14.738 -13.117 31.050 1.00 97.69 318 GLU A O 1
ATOM 2538 N N . GLU A 1 319 ? -12.529 -13.473 31.013 1.00 97.00 319 GLU A N 1
ATOM 2539 C CA . GLU A 1 319 ? -12.559 -14.386 32.153 1.00 97.00 319 GLU A CA 1
ATOM 2540 C C . GLU A 1 319 ? -13.094 -13.722 33.430 1.00 97.00 319 GLU A C 1
ATOM 2542 O O . GLU A 1 319 ? -13.802 -14.362 34.213 1.00 97.00 319 GLU A O 1
ATOM 2547 N N . LEU A 1 320 ? -12.742 -12.456 33.681 1.00 97.31 320 LEU A N 1
ATOM 2548 C CA . LEU A 1 320 ? -13.258 -11.702 34.823 1.00 97.31 320 LEU A CA 1
ATOM 2549 C C . LEU A 1 320 ? -14.773 -11.496 34.704 1.00 97.31 320 LEU A C 1
ATOM 2551 O O . LEU A 1 320 ? -15.493 -11.783 35.656 1.00 97.31 320 LEU A O 1
ATOM 2555 N N . LEU A 1 321 ? -15.265 -11.101 33.528 1.00 97.50 321 LEU A N 1
ATOM 2556 C CA . LEU A 1 321 ? -16.696 -10.935 33.258 1.00 97.50 321 LEU A CA 1
ATOM 2557 C C . LEU A 1 321 ? -17.469 -12.248 33.430 1.00 97.50 321 LEU A C 1
ATOM 2559 O O . LEU A 1 321 ? -18.569 -12.249 33.984 1.00 97.50 321 LEU A O 1
ATOM 2563 N N . VAL A 1 322 ? -16.891 -13.377 33.011 1.00 97.31 322 VAL A N 1
ATOM 2564 C CA . VAL A 1 322 ? -17.482 -14.705 33.230 1.00 97.31 322 VAL A CA 1
ATOM 2565 C C . VAL A 1 322 ? -17.553 -15.032 34.724 1.00 97.31 322 VAL A C 1
ATOM 2567 O O . VAL A 1 322 ? -18.596 -15.494 35.195 1.00 97.31 322 VAL A O 1
ATOM 2570 N N . ARG A 1 323 ? -16.487 -14.769 35.494 1.00 97.06 323 ARG A N 1
ATOM 2571 C CA . ARG A 1 323 ? -16.497 -14.972 36.955 1.00 97.06 323 ARG A CA 1
ATOM 2572 C C . ARG A 1 323 ? -17.518 -14.071 37.648 1.00 97.06 323 ARG A C 1
ATOM 2574 O O . ARG A 1 323 ? -18.256 -14.555 38.504 1.00 97.06 323 ARG A O 1
ATOM 2581 N N . ASP A 1 324 ? -17.609 -12.804 37.260 1.00 96.88 324 ASP A N 1
ATOM 2582 C CA . ASP A 1 324 ? -18.569 -11.853 37.826 1.00 96.88 324 ASP A CA 1
ATOM 2583 C C . ASP A 1 324 ? -20.013 -12.250 37.497 1.00 96.88 324 ASP A C 1
ATOM 2585 O O . ASP A 1 324 ? -20.884 -12.209 38.367 1.00 96.88 324 ASP A O 1
ATOM 2589 N N . SER A 1 325 ? -20.272 -12.727 36.276 1.00 97.12 325 SER A N 1
ATOM 2590 C CA . SER A 1 325 ? -21.575 -13.275 35.886 1.00 97.12 325 SER A CA 1
ATOM 2591 C C . SER A 1 325 ? -21.969 -14.478 36.752 1.00 97.12 325 SER A C 1
ATOM 2593 O O . SER A 1 325 ? -23.085 -14.527 37.278 1.00 97.12 325 SER A O 1
ATOM 2595 N N . GLN A 1 326 ? -21.040 -15.411 36.984 1.00 96.69 326 GLN A N 1
ATOM 2596 C CA . GLN A 1 326 ? -21.266 -16.554 37.874 1.00 96.69 326 GLN A CA 1
ATOM 2597 C C . GLN A 1 326 ? -21.501 -16.118 39.325 1.00 96.69 326 GLN A C 1
ATOM 2599 O O . GLN A 1 326 ? -22.375 -16.662 40.003 1.00 96.69 326 GLN A O 1
ATOM 2604 N N . LEU A 1 327 ? -20.754 -15.125 39.818 1.00 97.12 327 LEU A N 1
ATOM 2605 C CA . LEU A 1 327 ? -20.938 -14.580 41.161 1.00 97.12 327 LEU A CA 1
ATOM 2606 C C . LEU A 1 327 ? -22.325 -13.947 41.321 1.00 97.12 327 LEU A C 1
ATOM 2608 O O . LEU A 1 327 ? -23.009 -14.229 42.306 1.00 97.12 327 LEU A O 1
ATOM 2612 N N . LEU A 1 328 ? -22.768 -13.152 40.344 1.00 97.00 328 LEU A N 1
ATOM 2613 C CA . LEU A 1 328 ? -24.104 -12.554 40.336 1.00 97.00 328 LEU A CA 1
ATOM 2614 C C . LEU A 1 328 ? -25.204 -13.620 40.288 1.00 97.00 328 LEU A C 1
ATOM 2616 O O . LEU A 1 328 ? -26.184 -13.510 41.024 1.00 97.00 328 LEU A O 1
ATOM 2620 N N . GLN A 1 329 ? -25.025 -14.684 39.501 1.00 96.38 329 GLN A N 1
ATOM 2621 C CA . GLN A 1 329 ? -25.966 -15.804 39.455 1.00 96.38 329 GLN A CA 1
ATOM 2622 C C . GLN A 1 329 ? -26.053 -16.532 40.806 1.00 96.38 329 GLN A C 1
ATOM 2624 O O . GLN A 1 329 ? -27.151 -16.805 41.297 1.00 96.38 329 GLN A O 1
ATOM 2629 N N . ASN A 1 330 ? -24.911 -16.786 41.450 1.00 96.25 330 ASN A N 1
ATOM 2630 C CA . ASN A 1 330 ? -24.859 -17.391 42.781 1.00 96.25 330 ASN A CA 1
ATOM 2631 C C . ASN A 1 330 ? -25.501 -16.485 43.845 1.00 96.25 330 ASN A C 1
ATOM 2633 O O . ASN A 1 330 ? -26.244 -16.964 44.704 1.00 96.25 330 ASN A O 1
ATOM 2637 N N . MET A 1 331 ? -25.262 -15.171 43.781 1.00 96.81 331 MET A N 1
ATOM 2638 C CA . MET A 1 331 ? -25.913 -14.200 44.664 1.00 96.81 331 MET A CA 1
ATOM 2639 C C . MET A 1 331 ? -27.427 -14.177 44.453 1.00 96.81 331 MET A C 1
ATOM 2641 O O . MET A 1 331 ? -28.170 -14.202 45.432 1.00 96.81 331 MET A O 1
ATOM 2645 N N . GLN A 1 332 ? -27.895 -14.183 43.204 1.00 95.81 332 GLN A N 1
ATOM 2646 C CA . GLN A 1 332 ? -29.320 -14.243 42.886 1.00 95.81 332 GLN A CA 1
ATOM 2647 C C . GLN A 1 332 ? -29.959 -15.518 43.447 1.00 95.81 332 GLN A C 1
ATOM 2649 O O . GLN A 1 332 ? -30.995 -15.442 44.104 1.00 95.81 332 GLN A O 1
ATOM 2654 N N . GLN A 1 333 ? -29.330 -16.678 43.251 1.00 96.06 333 GLN A N 1
ATOM 2655 C CA . GLN A 1 333 ? -29.838 -17.947 43.771 1.00 96.06 333 GLN A CA 1
ATOM 2656 C C . GLN A 1 333 ? -29.878 -17.963 45.307 1.00 96.06 333 GLN A C 1
ATOM 2658 O O . GLN A 1 333 ? -30.862 -18.412 45.893 1.00 96.06 333 GLN A O 1
ATOM 2663 N N . SER A 1 334 ? -28.850 -17.417 45.963 1.00 96.44 334 SER A N 1
ATOM 2664 C CA . SER A 1 334 ? -28.805 -17.268 47.423 1.00 96.44 334 SER A CA 1
ATOM 2665 C C . SER A 1 334 ? -29.896 -16.325 47.942 1.00 96.44 334 SER A C 1
ATOM 2667 O O . SER A 1 334 ? -30.565 -16.636 48.926 1.00 96.44 334 SER A O 1
ATOM 2669 N N . LEU A 1 335 ? -30.138 -15.196 47.269 1.00 96.12 335 LEU A N 1
ATOM 2670 C CA . LEU A 1 335 ? -31.204 -14.260 47.639 1.00 96.12 335 LEU A CA 1
ATOM 2671 C C . LEU A 1 335 ? -32.595 -14.880 47.487 1.00 96.12 335 LEU A C 1
ATOM 2673 O O . LEU A 1 335 ? -33.423 -14.697 48.376 1.00 96.12 335 LEU A O 1
ATOM 2677 N N . VAL A 1 336 ? -32.840 -15.642 46.416 1.00 96.19 336 VAL A N 1
ATOM 2678 C CA . VAL A 1 336 ? -34.106 -16.370 46.224 1.00 96.19 336 VAL A CA 1
ATOM 2679 C C . VAL A 1 336 ? -34.297 -17.417 47.322 1.00 96.19 336 VAL A C 1
ATOM 2681 O O . VAL A 1 336 ? -35.326 -17.405 47.992 1.00 96.19 336 VAL A O 1
ATOM 2684 N N . ALA A 1 337 ? -33.290 -18.254 47.588 1.00 96.00 337 ALA A N 1
ATOM 2685 C CA . ALA A 1 337 ? -33.363 -19.266 48.644 1.00 96.00 337 ALA A CA 1
ATOM 2686 C C . ALA A 1 337 ? -33.577 -18.647 50.039 1.00 96.00 337 ALA A C 1
ATOM 2688 O O . ALA A 1 337 ? -34.361 -19.152 50.845 1.00 96.00 337 ALA A O 1
ATOM 2689 N N . ASN A 1 338 ? -32.918 -17.519 50.324 1.00 95.69 338 ASN A N 1
ATOM 2690 C CA . ASN A 1 338 ? -33.124 -16.782 51.567 1.00 95.69 338 ASN A CA 1
ATOM 2691 C C . ASN A 1 338 ? -34.538 -16.193 51.643 1.00 95.69 338 ASN A C 1
ATOM 2693 O O . ASN A 1 338 ? -35.164 -16.290 52.694 1.00 95.69 338 ASN A O 1
ATOM 2697 N N . ALA A 1 339 ? -35.065 -15.620 50.557 1.00 95.56 339 ALA A N 1
ATOM 2698 C CA . ALA A 1 339 ? -36.427 -15.089 50.511 1.00 95.56 339 ALA A CA 1
ATOM 2699 C C . ALA A 1 339 ? -37.481 -16.185 50.746 1.00 95.56 339 ALA A C 1
ATOM 2701 O O . ALA A 1 339 ? -38.399 -15.979 51.539 1.00 95.56 339 ALA A O 1
ATOM 2702 N N . GLU A 1 340 ? -37.312 -17.365 50.143 1.00 95.94 340 GLU A N 1
ATOM 2703 C CA . GLU A 1 340 ? -38.170 -18.535 50.378 1.00 95.94 340 GLU A CA 1
ATOM 2704 C C . GLU A 1 340 ? -38.112 -18.999 51.842 1.00 95.94 340 GLU A C 1
ATOM 2706 O O . GLU A 1 340 ? -39.147 -19.249 52.465 1.00 95.94 340 GLU A O 1
ATOM 2711 N N . LEU A 1 341 ? -36.915 -19.052 52.438 1.00 95.94 341 LEU A N 1
ATOM 2712 C CA . LEU A 1 341 ? -36.751 -19.360 53.862 1.00 95.94 341 LEU A CA 1
ATOM 2713 C C . LEU A 1 341 ? -37.402 -18.305 54.762 1.00 95.94 341 LEU A C 1
ATOM 2715 O O . LEU A 1 341 ? -38.054 -18.661 55.746 1.00 95.94 341 LEU A O 1
ATOM 2719 N N . PHE A 1 342 ? -37.251 -17.017 54.448 1.00 95.81 342 PHE A N 1
ATOM 2720 C CA . PHE A 1 342 ? -37.909 -15.937 55.182 1.00 95.81 342 PHE A CA 1
ATOM 2721 C C . PHE A 1 342 ? -39.429 -16.037 55.075 1.00 95.81 342 PHE A C 1
ATOM 2723 O O . PHE A 1 342 ? -40.106 -15.896 56.095 1.00 95.81 342 PHE A O 1
ATOM 2730 N N . GLN A 1 343 ? -39.969 -16.343 53.895 1.00 95.00 343 GLN A N 1
ATOM 2731 C CA . GLN A 1 343 ? -41.399 -16.563 53.705 1.00 95.00 343 GLN A CA 1
ATOM 2732 C C . GLN A 1 343 ? -41.889 -17.747 54.550 1.00 95.00 343 GLN A C 1
ATOM 2734 O O . GLN A 1 343 ? -42.799 -17.580 55.362 1.00 95.00 343 GLN A O 1
ATOM 2739 N N . ALA A 1 344 ? -41.226 -18.903 54.465 1.00 95.44 344 ALA A N 1
ATOM 2740 C CA . ALA A 1 344 ? -41.583 -20.088 55.244 1.00 95.44 344 ALA A CA 1
ATOM 2741 C C . ALA A 1 344 ? -41.488 -19.848 56.764 1.00 95.44 344 ALA A C 1
ATOM 2743 O O . ALA A 1 344 ? -42.322 -20.324 57.540 1.00 95.44 344 ALA A O 1
ATOM 2744 N N . ASN A 1 345 ? -40.482 -19.096 57.217 1.00 94.88 345 ASN A N 1
ATOM 2745 C CA . ASN A 1 345 ? -40.343 -18.717 58.623 1.00 94.88 345 ASN A CA 1
ATOM 2746 C C . ASN A 1 345 ? -41.441 -17.743 59.069 1.00 94.88 345 ASN A C 1
ATOM 2748 O O . ASN A 1 345 ? -41.947 -17.874 60.184 1.00 94.88 345 ASN A O 1
ATOM 2752 N N . THR A 1 346 ? -41.839 -16.807 58.206 1.00 95.12 346 THR A N 1
ATOM 2753 C CA . THR A 1 346 ? -42.920 -15.849 58.480 1.00 95.12 346 THR A CA 1
ATOM 2754 C C . THR A 1 346 ? -44.275 -16.555 58.557 1.00 95.12 346 THR A C 1
ATOM 2756 O O . THR A 1 346 ? -45.028 -16.315 59.496 1.00 95.12 346 THR A O 1
ATOM 2759 N N . GLU A 1 347 ? -44.554 -17.506 57.662 1.00 94.69 347 GLU A N 1
ATOM 2760 C CA . GLU A 1 347 ? -45.759 -18.351 57.705 1.00 94.69 347 GLU A CA 1
ATOM 2761 C C . GLU A 1 347 ? -45.815 -19.212 58.982 1.00 94.69 347 GLU A C 1
ATOM 2763 O O . GLU A 1 347 ? -46.851 -19.315 59.646 1.00 94.69 347 GLU A O 1
ATOM 2768 N N . LYS A 1 348 ? -44.681 -19.792 59.401 1.00 94.44 348 LYS A N 1
ATOM 2769 C CA . LYS A 1 348 ? -44.574 -20.503 60.690 1.00 94.44 348 LYS A CA 1
ATOM 2770 C C . LYS A 1 348 ? -44.801 -19.583 61.893 1.00 94.44 348 LYS A C 1
ATOM 2772 O O . LYS A 1 348 ? -45.357 -20.018 62.901 1.00 94.44 348 LYS A O 1
ATOM 2777 N N . LEU A 1 349 ? -44.362 -18.330 61.822 1.00 93.94 349 LEU A N 1
ATOM 2778 C CA . LEU A 1 349 ? -44.618 -17.337 62.866 1.00 93.94 349 LEU A CA 1
ATOM 2779 C C . LEU A 1 349 ? -46.101 -16.955 62.918 1.00 93.94 349 LEU A C 1
ATOM 2781 O O . LEU A 1 349 ? -46.676 -16.963 64.002 1.00 93.94 349 LEU A O 1
ATOM 2785 N N . ASP A 1 350 ? -46.728 -16.701 61.769 1.00 93.56 350 ASP A N 1
ATOM 2786 C CA . ASP A 1 350 ? -48.149 -16.349 61.661 1.00 93.56 350 ASP A CA 1
ATOM 2787 C C . ASP A 1 350 ? -49.062 -17.475 62.171 1.00 93.56 350 ASP A C 1
ATOM 2789 O O . ASP A 1 350 ? -49.963 -17.244 62.976 1.00 93.56 350 ASP A O 1
ATOM 2793 N N . THR A 1 351 ? -48.778 -18.728 61.802 1.00 93.06 351 THR A N 1
ATOM 2794 C CA . THR A 1 351 ? -49.516 -19.896 62.318 1.00 93.06 351 THR A CA 1
ATOM 2795 C C . THR A 1 351 ? -49.404 -20.038 63.839 1.00 93.06 351 THR A C 1
ATOM 2797 O O . THR A 1 351 ? -50.413 -20.277 64.505 1.00 93.06 351 THR A O 1
ATOM 2800 N N . ARG A 1 352 ? -48.212 -19.835 64.421 1.00 93.81 352 ARG A N 1
ATOM 2801 C CA . ARG A 1 352 ? -48.030 -19.831 65.886 1.00 93.81 352 ARG A CA 1
ATOM 2802 C C . ARG A 1 352 ? -48.741 -18.658 66.557 1.00 93.81 352 ARG A C 1
ATOM 2804 O O . ARG A 1 352 ? -49.290 -18.836 67.638 1.00 93.81 352 ARG A O 1
ATOM 2811 N N . MET A 1 353 ? -48.742 -17.483 65.932 1.00 91.56 353 MET A N 1
ATOM 2812 C CA . MET A 1 353 ? -49.414 -16.292 66.455 1.00 91.56 353 MET A CA 1
ATOM 2813 C C . MET A 1 353 ? -50.934 -16.481 66.472 1.00 91.56 353 MET A C 1
ATOM 2815 O O . MET A 1 353 ? -51.575 -16.194 67.478 1.00 91.56 353 MET A O 1
ATOM 2819 N N . LYS A 1 354 ? -51.497 -17.070 65.410 1.00 91.44 354 LYS A N 1
ATOM 2820 C CA . LYS A 1 354 ? -52.913 -17.457 65.338 1.00 91.44 354 LYS A CA 1
ATOM 2821 C C . LYS A 1 354 ? -53.294 -18.499 66.388 1.00 91.44 354 LYS A C 1
ATOM 2823 O O . LYS A 1 354 ? -54.362 -18.388 66.975 1.00 91.44 354 LYS A O 1
ATOM 2828 N N . ALA A 1 355 ? -52.426 -19.475 66.660 1.00 89.38 355 ALA A N 1
ATOM 2829 C CA . ALA A 1 355 ? -52.668 -20.487 67.692 1.00 89.38 355 ALA A CA 1
ATOM 2830 C C . ALA A 1 355 ? -52.678 -19.921 69.127 1.00 89.38 355 ALA A C 1
ATOM 2832 O O . ALA A 1 355 ? -53.285 -20.524 70.001 1.00 89.38 355 ALA A O 1
ATOM 2833 N N . LEU A 1 356 ? -52.005 -18.789 69.368 1.00 84.81 356 LEU A N 1
ATOM 2834 C CA . LEU A 1 356 ? -51.974 -18.093 70.663 1.00 84.81 356 LEU A CA 1
ATOM 2835 C C . LEU A 1 356 ? -53.076 -17.030 70.814 1.00 84.81 356 LEU A C 1
ATOM 2837 O O . LEU A 1 356 ? -53.269 -16.512 71.909 1.00 84.81 356 LEU A O 1
ATOM 2841 N N . ALA A 1 357 ? -53.755 -16.664 69.723 1.00 70.00 357 ALA A N 1
ATOM 2842 C CA . ALA A 1 357 ? -54.822 -15.661 69.708 1.00 70.00 357 ALA A CA 1
ATOM 2843 C C . ALA A 1 357 ? -56.219 -16.241 70.031 1.00 70.00 357 ALA A C 1
ATOM 2845 O O . ALA A 1 357 ? -57.215 -15.523 69.935 1.00 70.00 357 ALA A O 1
ATOM 2846 N N . VAL A 1 358 ? -56.280 -17.524 70.405 1.00 50.22 358 VAL A N 1
ATOM 2847 C CA . VAL A 1 358 ? -57.442 -18.247 70.952 1.00 50.22 358 VAL A CA 1
ATOM 2848 C C . VAL A 1 358 ? -57.143 -18.564 72.408 1.00 50.22 358 VAL A C 1
ATOM 2850 O O . VAL A 1 358 ? -58.058 -18.377 73.240 1.00 50.22 358 VAL A O 1
#

pLDDT: mean 73.47, std 19.27, range [27.5, 97.69]

Sequence (358 aa):
MGKIYNPNHSEAYEAKGALKDNTQTQKSAVFESPIERYTRLMMEANALEEDLILLSKENTHTNVTADTRDIAQIAEMEYVIKGVNSLKQNLAAMQKNDSYQPYLHDYQTQLSTDQSMSMNKLSAKLLNEIEEFKKHQLEETTQIESGPNMVYEIYHTGELDSSERETKQRVVVLEKRIAALERMVGSFYNSQGRLDGDGLESMGGNDLVSVVTKMERRVALLNETNLDAIKVRTNALVHEFTLLSKLKESSASHISKSSRDENHMLDQLYEKLQSVEDVACMVPSLVERLSTLKDFHEESMDWSQRLDRVEETNIAIEELLVRDSQLLQNMQQSLVANAELFQANTEKLDTRMKALAV

Radius of gyration: 44.96 Å; Cα contacts (8 Å, |Δi|>4): 40; chains: 1; bounding box: 123×65×128 Å

Foldseek 3Di:
DDDDDDDDDDDDDDDDDDDDDDDDDDDDCPPDQPQRVLVVVLVVLVVVLVVLVVVLVVLVVPPPDDDPVSVVVNVVSVVVNVVSVVVNVVSVVCCVDPVCVPRNDDPDCCPVPPVPVVVVVVVVVVVVVVVVVVVVVVVDPDDDDDDPDDDDDDPDPPPPPPVVVVVVVVVVVVVVVVVVVCVVVVVVVVPLVPDDDPDCVVVPDPDPVSVVVVVVVVVVVPDVVVVVVVVVVVVVVVVVVVVVVVVCVVPDDPPVPVVVVVVVVVVVVVVVVVVVVVCVVVVVVVVVVVVVVVVVVVVVVVVVVVVVVVVVVVVVVVVVVVVVVVVVVVVVVVVVVVVVVVVVVVVVVVVVVVVVVD

Secondary structure (DSSP, 8-state):
-----------------------S---------HHHHHHHHHHHHHHHHHHHHHHHHHHHHTTTS--HHHHHHHHHHHHHHHHHHHHHHHHHHHHH-TTTHHHHS-TT---S-SHHHHHHHHHHHHHHHHHHHHHHHHH--S--S------------S---HHHHHHHHHHHHHHHHHHHHHHHHHHHHHHGGGS-TTTSGGG--S-HHHHHHHHHHHHHH--HHHHHHHHHHHHHHHHHHHHHHHHHHHHS-THHHHHHHHHHHHHHHHHHHHHHHHHHTTHHHHHHHHHHHHHHHHHHHHHHHHHHHHHHHHHHHHHHHHHHHHHHHHHHHHHHHHHHHHHHHHHHHHHHHHHH--

Solvent-accessible surface area (backbone atoms only — not comparable to full-atom values): 21509 Å² total; per-residue (Å²): 140,85,83,82,87,79,92,84,80,92,78,85,86,85,86,78,87,85,89,85,90,83,93,82,81,88,73,82,85,69,86,67,52,73,40,58,49,48,54,48,50,51,51,51,52,51,51,50,51,51,52,51,52,49,52,55,53,51,64,62,72,65,72,84,72,92,53,83,67,54,60,53,51,52,53,53,50,52,50,50,53,52,48,52,51,50,50,51,50,52,54,55,50,49,65,71,34,76,87,42,36,74,61,63,56,58,103,74,73,82,77,80,52,67,70,56,41,50,51,51,51,47,50,51,46,51,50,49,52,51,53,51,50,55,53,56,62,72,71,57,91,70,82,95,74,88,70,92,77,86,80,84,83,79,89,70,72,86,68,73,52,69,65,58,56,49,50,53,52,51,48,54,55,48,50,56,51,47,54,52,49,45,57,67,62,45,56,50,68,73,52,61,79,76,64,63,92,92,69,54,81,85,59,79,52,104,39,71,65,61,53,51,54,51,48,49,54,54,54,69,59,61,39,72,75,53,46,53,57,47,50,56,51,48,51,53,48,50,50,52,50,50,51,50,48,52,49,46,62,74,71,47,66,78,71,64,58,58,55,50,55,52,48,53,51,49,52,53,49,49,54,51,49,56,64,42,53,73,48,55,76,49,47,62,62,50,51,53,52,50,50,55,49,48,55,50,50,51,50,55,54,50,44,53,58,51,48,53,50,50,50,54,50,49,53,52,49,51,53,46,52,53,51,51,52,52,50,52,51,52,50,50,53,50,51,52,55,49,51,53,51,52,48,55,52,49,52,55,49,50,55,53,50,57,67,68,75,111

Organism: NCBI:txid65357

InterPro domains:
  IPR028133 Dynamitin [PF04912] (11-356)
  IPR028133 Dynamitin [PTHR15346] (26-356)

Nearest PDB structures (foldseek):
  6hgc-assembly1_A  TM=3.189E-01  e=2.602E+00  Drosophila melanogaster
  7aqo-assembly1_J  TM=2.637E-01  e=4.944E+00  Saccharomyces cerevisiae S288C
  3ja6-assembly1_H  TM=2.717E-01  e=9.394E+00  Escherichia coli
  6lul-assembly1_A  TM=2.058E-01  e=8.810E+00  Saccharomyces cerevisiae S288C

Mean predicted aligned error: 22.46 Å